Protein AF-A0A8R1ESC1-F1 (afdb_monomer_lite)

Organism: Caenorhabditis japonica (NCBI:txid281687)

pLDDT: mean 73.26, std 22.06, range [31.84, 96.31]

Structure (mmCIF, N/CA/C/O backbone):
data_AF-A0A8R1ESC1-F1
#
_entry.id   AF-A0A8R1ESC1-F1
#
loop_
_atom_site.group_PDB
_atom_site.id
_atom_site.type_symbol
_atom_site.label_atom_id
_atom_site.label_alt_id
_atom_site.label_comp_id
_atom_site.label_asym_id
_atom_site.label_entity_id
_atom_site.label_seq_id
_atom_site.pdbx_PDB_ins_code
_atom_site.Cartn_x
_atom_site.Cartn_y
_atom_site.Cartn_z
_atom_site.occupancy
_atom_site.B_iso_or_equiv
_atom_site.auth_seq_id
_atom_site.auth_comp_id
_atom_site.auth_asym_id
_atom_site.auth_atom_id
_atom_site.pdbx_PDB_model_num
ATOM 1 N N . MET A 1 1 ? -21.209 4.648 9.943 1.00 60.88 1 MET A N 1
ATOM 2 C CA . MET A 1 1 ? -20.744 3.671 10.946 1.00 60.88 1 MET A CA 1
ATOM 3 C C . MET A 1 1 ? -20.326 2.389 10.246 1.00 60.88 1 MET A C 1
ATOM 5 O O . MET A 1 1 ? -21.166 1.719 9.655 1.00 60.88 1 MET A O 1
ATOM 9 N N . ILE A 1 2 ? -19.030 2.082 10.259 1.00 78.00 2 ILE A N 1
ATOM 10 C CA . ILE A 1 2 ? -18.484 0.838 9.703 1.00 78.00 2 ILE A CA 1
ATOM 11 C C . ILE A 1 2 ? -18.695 -0.273 10.736 1.00 78.00 2 ILE A C 1
ATOM 13 O O . ILE A 1 2 ? -18.296 -0.127 11.887 1.00 78.00 2 ILE A O 1
ATOM 17 N N . VAL A 1 3 ? -19.335 -1.370 10.330 1.00 85.81 3 VAL A N 1
ATOM 18 C CA . VAL A 1 3 ? -19.572 -2.535 11.196 1.00 85.81 3 VAL A CA 1
ATOM 19 C C . VAL A 1 3 ? -18.328 -3.425 11.212 1.00 85.81 3 VAL A C 1
ATOM 21 O O . VAL A 1 3 ? -17.682 -3.608 10.181 1.00 85.81 3 VAL A O 1
ATOM 24 N N . GLU A 1 4 ? -18.002 -4.015 12.362 1.00 81.75 4 GLU A N 1
ATOM 25 C CA . GLU A 1 4 ? -16.796 -4.839 12.562 1.00 81.75 4 GLU A CA 1
ATOM 26 C C . GLU A 1 4 ? -16.685 -6.004 11.561 1.00 81.75 4 GLU A C 1
ATOM 28 O O . GLU A 1 4 ? -15.599 -6.334 11.090 1.00 81.75 4 GLU A O 1
ATOM 33 N N . THR A 1 5 ? -17.820 -6.572 11.147 1.00 89.12 5 THR A N 1
ATOM 34 C CA . THR A 1 5 ? -17.901 -7.675 10.175 1.00 89.12 5 THR A CA 1
ATOM 35 C C . THR A 1 5 ? -17.467 -7.287 8.759 1.00 89.12 5 THR A C 1
ATOM 37 O O . THR A 1 5 ? -17.139 -8.160 7.954 1.00 89.12 5 THR A O 1
ATOM 40 N N . ILE A 1 6 ? -17.431 -5.989 8.441 1.00 91.56 6 ILE A N 1
ATOM 41 C CA . ILE A 1 6 ? -17.065 -5.475 7.114 1.00 91.56 6 ILE A CA 1
ATOM 42 C C . ILE A 1 6 ? -15.544 -5.498 6.916 1.00 91.56 6 ILE A C 1
ATOM 44 O O . ILE A 1 6 ? -15.077 -5.729 5.801 1.00 91.56 6 ILE A O 1
ATOM 48 N N . TYR A 1 7 ? -14.763 -5.326 7.987 1.00 91.44 7 TYR A N 1
ATOM 49 C CA . TYR A 1 7 ? -13.296 -5.297 7.948 1.00 91.44 7 TYR A CA 1
ATOM 50 C C . TYR A 1 7 ? -12.677 -6.519 7.249 1.00 91.44 7 TYR A C 1
ATOM 52 O O . TYR A 1 7 ? -11.970 -6.327 6.254 1.00 91.44 7 TYR A O 1
ATOM 60 N N . PRO A 1 8 ? -12.953 -7.769 7.682 1.00 93.12 8 PRO A N 1
ATOM 61 C CA . PRO A 1 8 ? -12.397 -8.946 7.021 1.00 93.12 8 PRO A CA 1
ATOM 62 C C . PRO A 1 8 ? -12.856 -9.073 5.569 1.00 93.12 8 PRO A C 1
ATOM 64 O O . PRO A 1 8 ? -12.074 -9.494 4.718 1.00 93.12 8 PRO A O 1
ATOM 67 N N . ALA A 1 9 ? -14.108 -8.713 5.265 1.00 93.19 9 ALA A N 1
ATOM 68 C CA . ALA A 1 9 ? -14.658 -8.819 3.918 1.00 93.19 9 ALA A CA 1
ATOM 69 C C . ALA A 1 9 ? -13.955 -7.863 2.944 1.00 93.19 9 ALA A C 1
ATOM 71 O O . ALA A 1 9 ? -13.521 -8.291 1.873 1.00 93.19 9 ALA A O 1
ATOM 72 N N . VAL A 1 10 ? -13.780 -6.597 3.338 1.00 93.62 10 VAL A N 1
ATOM 73 C CA . VAL A 1 10 ? -13.099 -5.579 2.526 1.00 93.62 10 VAL A CA 1
ATOM 74 C C . VAL A 1 10 ? -11.629 -5.930 2.345 1.00 93.62 10 VAL A C 1
ATOM 76 O O . VAL A 1 10 ? -11.158 -5.971 1.214 1.00 93.62 10 VAL A O 1
ATOM 79 N N . ILE A 1 11 ? -10.908 -6.252 3.421 1.00 93.38 11 ILE A N 1
ATOM 80 C CA . ILE A 1 11 ? -9.466 -6.542 3.349 1.00 93.38 11 ILE A CA 1
ATOM 81 C C . ILE A 1 11 ? -9.202 -7.795 2.508 1.00 93.38 11 ILE A C 1
ATOM 83 O O . ILE A 1 11 ? -8.278 -7.815 1.694 1.00 93.38 11 ILE A O 1
ATOM 87 N N . LYS A 1 12 ? -10.051 -8.823 2.630 1.00 93.88 12 LYS A N 1
ATOM 88 C CA . LYS A 1 12 ? -9.977 -10.025 1.791 1.00 93.88 12 LYS A CA 1
ATOM 89 C C . LYS A 1 12 ? -10.292 -9.729 0.327 1.00 93.88 12 LYS A C 1
ATOM 91 O O . LYS A 1 12 ? -9.636 -10.292 -0.546 1.00 93.88 12 LYS A O 1
ATOM 96 N N . MET A 1 13 ? -11.289 -8.887 0.051 1.00 95.19 13 MET A N 1
ATOM 97 C CA . MET A 1 13 ? -11.633 -8.476 -1.311 1.00 95.19 13 MET A CA 1
ATOM 98 C C . MET A 1 13 ? -10.472 -7.703 -1.939 1.00 95.19 13 MET A C 1
ATOM 100 O O . MET A 1 13 ? -9.996 -8.097 -3.000 1.00 95.19 13 MET A O 1
ATOM 104 N N . VAL A 1 14 ? -9.951 -6.686 -1.249 1.00 94.75 14 VAL A N 1
ATOM 105 C CA . VAL A 1 14 ? -8.794 -5.897 -1.696 1.00 94.75 14 VAL A CA 1
ATOM 106 C C . VAL A 1 14 ? -7.609 -6.818 -1.960 1.00 94.75 14 VAL A C 1
ATOM 108 O O . VAL A 1 14 ? -7.095 -6.844 -3.073 1.00 94.75 14 VAL A O 1
ATOM 111 N N . GLY A 1 15 ? -7.248 -7.664 -0.992 1.00 93.12 15 GLY A N 1
ATOM 112 C CA . GLY A 1 15 ? -6.101 -8.556 -1.122 1.00 93.12 15 GLY A CA 1
ATOM 113 C C . GLY A 1 15 ? -6.213 -9.580 -2.256 1.00 93.12 15 GLY A C 1
ATOM 114 O O . GLY A 1 15 ? -5.192 -9.997 -2.786 1.00 93.12 15 GLY A O 1
ATOM 115 N N . LYS A 1 16 ? -7.423 -9.983 -2.663 1.00 93.31 16 LYS A N 1
ATOM 116 C CA . LYS A 1 16 ? -7.613 -10.859 -3.831 1.00 93.31 16 LYS A CA 1
ATOM 117 C C . LYS A 1 16 ? -7.484 -10.137 -5.171 1.00 93.31 16 LYS A C 1
ATOM 119 O O . LYS A 1 16 ? -7.215 -10.800 -6.163 1.00 93.31 16 LYS A O 1
ATOM 124 N N . ASN A 1 17 ? -7.735 -8.832 -5.199 1.00 93.56 17 ASN A N 1
ATOM 125 C CA . ASN A 1 17 ? -7.729 -8.048 -6.430 1.00 93.56 17 ASN A CA 1
ATOM 126 C C . ASN A 1 17 ? -6.372 -7.386 -6.686 1.00 93.56 17 ASN A C 1
ATOM 128 O O . ASN A 1 17 ? -5.934 -7.362 -7.828 1.00 93.56 17 ASN A O 1
ATOM 132 N N . ILE A 1 18 ? -5.706 -6.868 -5.645 1.00 93.19 18 ILE A N 1
ATOM 133 C CA . ILE A 1 18 ? -4.455 -6.112 -5.818 1.00 93.19 18 ILE A CA 1
ATOM 134 C C . ILE A 1 18 ? -3.207 -6.999 -5.760 1.00 93.19 18 ILE A C 1
ATOM 136 O O . ILE A 1 18 ? -2.257 -6.761 -6.500 1.00 93.19 18 ILE A O 1
ATOM 140 N N . PHE A 1 19 ? -3.186 -8.026 -4.896 1.00 93.44 19 PHE A N 1
ATOM 141 C CA . PHE A 1 19 ? -1.979 -8.827 -4.689 1.00 93.44 19 PHE A CA 1
ATOM 142 C C . PHE A 1 19 ? -1.812 -9.843 -5.814 1.00 93.44 19 PHE A C 1
ATOM 144 O O . PHE A 1 19 ? -2.425 -10.914 -5.804 1.00 93.44 19 PHE A O 1
ATOM 151 N N . ARG A 1 20 ? -0.927 -9.504 -6.745 1.00 89.69 20 ARG A N 1
ATOM 152 C CA . ARG A 1 20 ? -0.493 -10.333 -7.865 1.00 89.69 20 ARG A CA 1
ATOM 153 C C . ARG A 1 20 ? 1.029 -10.380 -7.909 1.00 89.69 20 ARG A C 1
ATOM 155 O O . ARG A 1 20 ? 1.692 -9.519 -7.339 1.00 89.69 20 ARG A O 1
ATOM 162 N N . VAL A 1 21 ? 1.566 -11.409 -8.551 1.00 84.62 21 VAL A N 1
ATOM 163 C CA . VAL A 1 21 ? 2.986 -11.426 -8.910 1.00 84.62 21 VAL A CA 1
ATOM 164 C C . VAL A 1 21 ? 3.127 -10.506 -10.114 1.00 84.62 21 VAL A C 1
ATOM 166 O O . VAL A 1 21 ? 2.378 -10.669 -11.079 1.00 84.62 21 VAL A O 1
ATOM 169 N N . LEU A 1 22 ? 4.012 -9.517 -10.023 1.00 81.25 22 LEU A N 1
ATOM 170 C CA . LEU A 1 22 ? 4.309 -8.641 -11.151 1.00 81.25 22 LEU A CA 1
ATOM 171 C C . LEU A 1 22 ? 5.003 -9.464 -12.250 1.00 81.25 22 LEU A C 1
ATOM 173 O O . LEU A 1 22 ? 5.770 -10.377 -11.920 1.00 81.25 22 LEU A O 1
ATOM 177 N N . PRO A 1 23 ? 4.701 -9.213 -13.536 1.00 77.31 23 PRO A N 1
ATOM 178 C CA . PRO A 1 23 ? 5.427 -9.859 -14.621 1.00 77.31 23 PRO A CA 1
ATOM 179 C C . PRO A 1 23 ? 6.930 -9.555 -14.483 1.00 77.31 23 PRO A C 1
ATOM 181 O O . PRO A 1 23 ? 7.284 -8.483 -13.990 1.00 77.31 23 PRO A O 1
ATOM 184 N N . PRO A 1 24 ? 7.822 -10.495 -14.845 1.00 71.75 24 PRO A N 1
ATOM 185 C CA . PRO A 1 24 ? 9.254 -10.224 -14.825 1.00 71.75 24 PRO A CA 1
ATOM 186 C C . PRO A 1 24 ? 9.562 -9.033 -15.739 1.00 71.75 24 PRO A C 1
ATOM 188 O O . PRO A 1 24 ? 9.040 -8.977 -16.849 1.00 71.75 24 PRO A O 1
ATOM 191 N N . SER A 1 25 ? 10.410 -8.110 -15.282 1.00 64.25 25 SER A N 1
ATOM 192 C CA . SER A 1 25 ? 10.883 -6.991 -16.100 1.00 64.25 25 SER A CA 1
ATOM 193 C C . SER A 1 25 ? 11.602 -7.537 -17.337 1.00 64.25 25 SER A C 1
ATOM 195 O O . SER A 1 25 ? 12.631 -8.206 -17.207 1.00 64.25 25 SER A O 1
ATOM 197 N N . GLU A 1 26 ? 11.066 -7.286 -18.530 1.00 55.00 26 GLU A N 1
ATOM 198 C CA . GLU A 1 26 ? 11.631 -7.810 -19.782 1.00 55.00 26 GLU A CA 1
ATOM 199 C C . GLU A 1 26 ? 12.889 -7.031 -20.229 1.00 55.00 26 GLU A C 1
ATOM 201 O O . GLU A 1 26 ? 13.674 -7.529 -21.039 1.00 55.00 26 GLU A O 1
ATOM 206 N N . ASN A 1 27 ? 13.148 -5.855 -19.645 1.00 53.59 27 ASN A N 1
ATOM 207 C CA . ASN A 1 27 ? 14.171 -4.925 -20.124 1.00 53.59 27 ASN A CA 1
ATOM 208 C C . ASN A 1 27 ? 15.505 -5.095 -19.379 1.00 53.59 27 ASN A C 1
ATOM 210 O O . ASN A 1 27 ? 15.728 -4.532 -18.309 1.00 53.59 27 ASN A O 1
ATOM 214 N N . CYS A 1 28 ? 16.435 -5.847 -19.977 1.00 50.69 28 CYS A N 1
ATOM 215 C CA . CYS A 1 28 ? 17.839 -5.902 -19.536 1.00 50.69 28 CYS A CA 1
ATOM 216 C C . CYS A 1 28 ? 18.607 -4.588 -19.805 1.00 50.69 28 CYS A C 1
ATOM 218 O O . CYS A 1 28 ? 19.68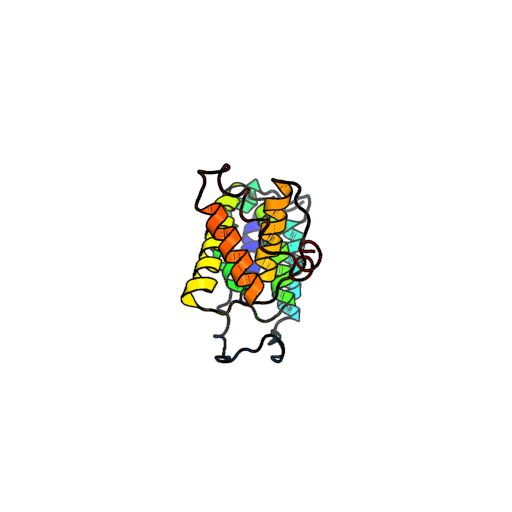1 -4.384 -19.244 1.00 50.69 28 CYS A O 1
ATOM 220 N N . GLU A 1 29 ? 18.053 -3.711 -20.647 1.00 53.97 29 GLU A N 1
ATOM 221 C CA . GLU A 1 29 ? 18.583 -2.395 -21.030 1.00 53.97 29 GLU A CA 1
ATOM 222 C C . GLU A 1 29 ? 17.514 -1.311 -20.805 1.00 53.97 29 GLU A C 1
ATOM 224 O O . GLU A 1 29 ? 17.249 -0.506 -21.685 1.00 53.97 29 GLU A O 1
ATOM 229 N N . PHE A 1 30 ? 16.842 -1.337 -19.649 1.00 53.38 30 PHE A N 1
ATOM 230 C CA . PHE A 1 30 ? 15.829 -0.335 -19.306 1.00 53.38 30 PHE A CA 1
ATOM 231 C C . PHE A 1 30 ? 16.431 1.078 -19.335 1.00 53.38 30 PHE A C 1
ATOM 233 O O . PHE A 1 30 ? 17.289 1.399 -18.500 1.00 53.38 30 PHE A O 1
ATOM 240 N N . ASP A 1 31 ? 15.972 1.911 -20.271 1.00 59.38 31 ASP A N 1
ATOM 241 C CA . ASP A 1 31 ? 16.276 3.340 -20.296 1.00 59.38 31 ASP A CA 1
ATOM 242 C C . ASP A 1 31 ? 15.094 4.112 -19.684 1.00 59.38 31 ASP A C 1
ATOM 244 O O . ASP A 1 31 ? 14.044 4.244 -20.319 1.00 59.38 31 ASP A O 1
ATOM 248 N N . PRO A 1 32 ? 15.235 4.649 -18.456 1.00 59.00 32 PRO A N 1
ATOM 249 C CA . PRO A 1 32 ? 14.165 5.373 -17.775 1.00 59.00 32 PRO A CA 1
ATOM 250 C C . PRO A 1 32 ? 13.721 6.662 -18.490 1.00 59.00 32 PRO A C 1
ATOM 252 O O . PRO A 1 32 ? 12.717 7.243 -18.073 1.00 59.00 32 PRO A O 1
ATOM 255 N N . GLU A 1 33 ? 14.459 7.142 -19.499 1.00 57.88 33 GLU A N 1
ATOM 256 C CA . GLU A 1 33 ? 14.085 8.312 -20.304 1.00 57.88 33 GLU A CA 1
ATOM 257 C C . GLU A 1 33 ? 13.405 7.953 -21.642 1.00 57.88 33 GLU A C 1
ATOM 259 O O . GLU A 1 33 ? 12.641 8.779 -22.149 1.00 57.88 33 GLU A O 1
ATOM 264 N N . GLU A 1 34 ? 13.625 6.750 -22.191 1.00 55.47 34 GLU A N 1
ATOM 265 C CA . GLU A 1 34 ? 13.101 6.334 -23.509 1.00 55.47 34 GLU A CA 1
ATOM 266 C C . GLU A 1 34 ? 11.967 5.292 -23.440 1.00 55.47 34 GLU A C 1
ATOM 268 O O . GLU A 1 34 ? 11.111 5.275 -24.330 1.00 55.47 34 GLU A O 1
ATOM 273 N N . ASP A 1 35 ? 11.900 4.464 -22.391 1.00 62.31 35 ASP A N 1
ATOM 274 C CA . ASP A 1 35 ? 10.908 3.387 -22.297 1.00 62.31 35 ASP A CA 1
ATOM 275 C C . ASP A 1 35 ? 9.521 3.902 -21.861 1.00 62.31 35 ASP A C 1
ATOM 277 O O . ASP A 1 35 ? 9.331 4.450 -20.768 1.00 62.31 35 ASP A O 1
ATOM 281 N N . GLU A 1 36 ? 8.504 3.689 -22.707 1.00 63.28 36 GLU A N 1
ATOM 282 C CA . GLU A 1 36 ? 7.108 3.954 -22.342 1.00 63.28 36 GLU A CA 1
ATOM 283 C C . GLU A 1 36 ? 6.657 2.990 -21.227 1.00 63.28 36 GLU A C 1
ATOM 285 O O . GLU A 1 36 ? 6.815 1.775 -21.363 1.00 63.28 36 GLU A O 1
ATOM 290 N N . PRO A 1 37 ? 6.051 3.485 -20.131 1.00 68.44 37 PRO A N 1
ATOM 291 C CA . PRO A 1 37 ? 5.652 2.630 -19.020 1.00 68.44 37 PRO A CA 1
ATOM 292 C C . PRO A 1 37 ? 4.559 1.652 -19.454 1.00 68.44 37 PRO A C 1
ATOM 294 O O . PRO A 1 37 ? 3.527 2.066 -19.997 1.00 68.44 37 PRO A O 1
ATOM 297 N N . THR A 1 38 ? 4.726 0.364 -19.140 1.00 74.31 38 THR A N 1
ATOM 298 C CA . THR A 1 38 ? 3.674 -0.622 -19.398 1.00 74.31 38 THR A CA 1
ATOM 299 C C . THR A 1 38 ? 2.456 -0.306 -18.538 1.00 74.31 38 THR A C 1
ATOM 301 O O . THR A 1 38 ? 2.484 -0.359 -17.307 1.00 74.31 38 THR A O 1
ATOM 304 N N . LEU A 1 39 ? 1.350 0.037 -19.199 1.00 80.44 39 LEU A N 1
ATOM 305 C CA . LEU A 1 39 ? 0.090 0.333 -18.530 1.00 80.44 39 LEU A CA 1
ATOM 306 C C . LEU A 1 39 ? -0.671 -0.956 -18.221 1.00 80.44 39 LEU A C 1
ATOM 308 O O . LEU A 1 39 ? -0.863 -1.815 -19.081 1.00 80.44 39 LEU A O 1
ATOM 312 N N . GLU A 1 40 ? -1.194 -1.054 -17.002 1.00 80.56 40 GLU A N 1
ATOM 313 C CA . GLU A 1 40 ? -1.974 -2.215 -16.582 1.00 80.56 40 GLU A CA 1
ATOM 314 C C . GLU A 1 40 ? -3.334 -2.253 -17.307 1.00 80.56 40 GLU A C 1
ATOM 316 O O . GLU A 1 40 ? -4.165 -1.349 -17.175 1.00 80.56 40 GLU A O 1
ATOM 321 N N . ALA A 1 41 ? -3.602 -3.324 -18.060 1.00 82.44 41 ALA A N 1
ATOM 322 C CA . ALA A 1 41 ? -4.820 -3.452 -18.869 1.00 82.44 41 ALA A CA 1
ATOM 323 C C . ALA A 1 41 ? -6.101 -3.485 -18.013 1.00 82.44 41 ALA A C 1
ATOM 325 O O . ALA A 1 41 ? -7.163 -3.026 -18.439 1.00 82.44 41 ALA A O 1
ATOM 326 N N . SER A 1 42 ? -5.999 -3.987 -16.777 1.00 89.19 42 SER A N 1
ATOM 327 C CA . SER A 1 42 ? -7.115 -4.055 -15.822 1.00 89.19 42 SER A CA 1
ATOM 328 C C . SER A 1 42 ? -7.270 -2.787 -14.969 1.00 89.19 42 SER A C 1
ATOM 330 O O . SER A 1 42 ? -8.001 -2.798 -13.973 1.00 89.19 42 SER A O 1
ATOM 332 N N . TRP A 1 43 ? -6.609 -1.683 -15.344 1.00 91.19 43 TRP A N 1
ATOM 333 C CA . TRP A 1 43 ? -6.593 -0.443 -14.566 1.00 91.19 43 TRP A CA 1
ATOM 334 C C . TRP A 1 43 ? -7.978 0.088 -14.157 1.00 91.19 43 TRP A C 1
ATOM 336 O O . TRP A 1 43 ? -8.136 0.413 -12.981 1.00 91.19 43 TRP A O 1
ATOM 346 N N . PRO A 1 44 ? -9.017 0.122 -15.022 1.00 91.69 44 PRO A N 1
ATOM 347 C CA . PRO A 1 44 ? -10.336 0.623 -14.620 1.00 91.69 44 PRO A CA 1
ATOM 348 C C . PRO A 1 44 ? -10.945 -0.132 -13.429 1.00 91.69 44 PRO A C 1
ATOM 350 O O . PRO A 1 44 ? -11.663 0.455 -12.623 1.00 91.69 44 PRO A O 1
ATOM 353 N N . HIS A 1 45 ? -10.643 -1.427 -13.292 1.00 93.31 45 HIS A N 1
ATOM 354 C CA . HIS A 1 45 ? -11.068 -2.235 -12.148 1.00 93.31 45 HIS A CA 1
ATOM 355 C C . HIS A 1 45 ? -10.182 -1.985 -10.925 1.00 93.31 45 HIS A C 1
ATOM 357 O O . HIS A 1 45 ? -10.689 -1.732 -9.831 1.00 93.31 45 HIS A O 1
ATOM 363 N N . LEU A 1 46 ? -8.858 -2.006 -11.103 1.00 93.44 46 LEU A N 1
ATOM 364 C CA . LEU A 1 46 ? -7.907 -1.799 -10.006 1.00 93.44 46 LEU A CA 1
ATOM 365 C C . LEU A 1 46 ? -8.036 -0.413 -9.375 1.00 93.44 46 LEU A C 1
ATOM 367 O O . LEU A 1 46 ? -8.000 -0.298 -8.151 1.00 93.44 46 LEU A O 1
ATOM 371 N N . GLN A 1 47 ? -8.266 0.620 -10.184 1.00 93.69 47 GLN A N 1
ATOM 372 C CA . GLN A 1 47 ? -8.506 1.981 -9.720 1.00 93.69 47 GLN A CA 1
ATOM 373 C C . GLN A 1 47 ? -9.661 2.029 -8.711 1.00 93.69 47 GLN A C 1
ATOM 375 O O . GLN A 1 47 ? -9.514 2.620 -7.642 1.00 93.69 47 GLN A O 1
ATOM 380 N N . LEU A 1 48 ? -10.781 1.358 -9.001 1.00 94.56 48 LEU A N 1
ATOM 381 C CA . LEU A 1 48 ? -11.933 1.301 -8.095 1.00 94.56 48 LEU A CA 1
ATOM 382 C C . LEU A 1 48 ? -11.601 0.567 -6.792 1.00 94.56 48 LEU A C 1
ATOM 384 O O . LEU A 1 48 ? -12.041 0.978 -5.719 1.00 94.56 48 LEU A O 1
ATOM 388 N N . VAL A 1 49 ? -10.811 -0.507 -6.868 1.00 96.31 49 VAL A N 1
ATOM 389 C CA . VAL A 1 49 ? -10.381 -1.263 -5.683 1.00 96.31 49 VAL A CA 1
ATOM 390 C C . VAL A 1 49 ? -9.471 -0.412 -4.792 1.00 96.31 49 VAL A C 1
ATOM 392 O O . VAL A 1 49 ? -9.684 -0.366 -3.577 1.00 96.31 49 VAL A O 1
ATOM 395 N N . TYR A 1 50 ? -8.495 0.293 -5.373 1.00 95.88 50 TYR A N 1
ATOM 396 C CA . TYR A 1 50 ? -7.612 1.199 -4.637 1.00 95.88 50 TYR A CA 1
ATOM 397 C C . TYR A 1 50 ? -8.372 2.384 -4.043 1.00 95.88 50 TYR A C 1
ATOM 399 O O . TYR A 1 50 ? -8.166 2.717 -2.875 1.00 95.88 50 TYR A O 1
ATOM 407 N N . GLU A 1 51 ? -9.285 2.990 -4.801 1.00 95.31 51 GLU A N 1
ATOM 408 C CA . GLU A 1 51 ? -10.101 4.099 -4.318 1.00 95.31 51 GLU A CA 1
ATOM 409 C C . GLU A 1 51 ? -11.002 3.669 -3.158 1.00 95.31 51 GLU A C 1
ATOM 411 O O . GLU A 1 51 ? -11.027 4.335 -2.119 1.00 95.31 51 GLU A O 1
ATOM 416 N N . LEU A 1 52 ? -11.683 2.526 -3.284 1.00 94.62 52 LEU A N 1
ATOM 417 C CA . LEU A 1 52 ? -12.496 1.969 -2.207 1.00 94.62 52 LEU A CA 1
ATOM 418 C C . LEU A 1 52 ? -11.654 1.735 -0.949 1.00 94.62 52 LEU A C 1
ATOM 420 O O . LEU A 1 52 ? -12.070 2.104 0.151 1.00 94.62 52 LEU A O 1
ATOM 424 N N . PHE A 1 53 ? -10.468 1.140 -1.099 1.00 95.50 53 PHE A N 1
ATOM 425 C CA . PHE A 1 53 ? -9.593 0.866 0.036 1.00 95.50 53 PHE A CA 1
ATOM 426 C C . PHE A 1 53 ? -9.083 2.151 0.692 1.00 95.50 53 PHE A C 1
ATOM 428 O O . PHE A 1 53 ? -9.084 2.264 1.920 1.00 95.50 53 PHE A O 1
ATOM 435 N N . LEU A 1 54 ? -8.711 3.153 -0.105 1.00 95.19 54 LEU A N 1
ATOM 436 C CA . LEU A 1 54 ? -8.267 4.442 0.404 1.00 95.19 54 LEU A CA 1
ATOM 437 C C . LEU A 1 54 ? -9.392 5.164 1.154 1.00 95.19 54 LEU A C 1
ATOM 439 O O . LEU A 1 54 ? -9.180 5.601 2.284 1.00 95.19 54 LEU A O 1
ATOM 443 N N . ARG A 1 55 ? -10.604 5.225 0.587 1.00 94.31 55 ARG A N 1
ATOM 444 C CA . ARG A 1 55 ? -11.783 5.795 1.262 1.00 94.31 55 ARG A CA 1
ATOM 445 C C . ARG A 1 55 ? -12.109 5.056 2.560 1.00 94.31 55 ARG A C 1
ATOM 447 O O . ARG A 1 55 ? -12.430 5.694 3.561 1.00 94.31 55 ARG A O 1
ATOM 454 N N . PHE A 1 56 ? -11.981 3.729 2.569 1.00 93.88 56 PHE A N 1
ATOM 455 C CA . PHE A 1 56 ? -12.157 2.910 3.768 1.00 93.88 56 PHE A CA 1
ATOM 456 C C . PHE A 1 56 ? -11.141 3.267 4.864 1.00 93.88 56 PHE A C 1
ATOM 458 O O . PHE A 1 56 ? -11.527 3.441 6.019 1.00 93.88 56 PHE A O 1
ATOM 465 N N . LEU A 1 57 ? -9.864 3.448 4.511 1.00 93.50 57 LEU A N 1
ATOM 466 C CA . LEU A 1 57 ? -8.817 3.856 5.453 1.00 93.50 57 LEU A CA 1
ATOM 467 C C . LEU A 1 57 ? -8.963 5.310 5.920 1.00 93.50 57 LEU A C 1
ATOM 469 O O . LEU A 1 57 ? -8.637 5.609 7.069 1.00 93.50 57 LEU A O 1
ATOM 473 N N . GLU A 1 58 ? -9.413 6.223 5.060 1.00 93.00 58 GLU A N 1
ATOM 474 C CA . GLU A 1 58 ? -9.580 7.653 5.365 1.00 93.00 58 GLU A CA 1
ATOM 475 C C . GLU A 1 58 ? -10.854 7.964 6.153 1.00 93.00 58 GLU A C 1
ATOM 477 O O . GLU A 1 58 ? -10.932 9.019 6.782 1.00 93.00 58 GLU A O 1
ATOM 482 N N . SER A 1 59 ? -11.819 7.043 6.165 1.00 92.50 59 SER A N 1
ATOM 483 C CA . SER A 1 59 ? -13.084 7.227 6.868 1.00 92.50 59 SER A CA 1
ATOM 484 C C . SER A 1 59 ? -12.869 7.570 8.353 1.00 92.50 59 SER A C 1
ATOM 486 O O . SER A 1 59 ? -12.071 6.904 9.028 1.00 92.50 59 SER A O 1
ATOM 488 N N . PRO A 1 60 ? -13.581 8.579 8.896 1.00 89.81 60 PRO A N 1
ATOM 489 C CA . PRO A 1 60 ? -13.505 8.926 10.316 1.00 89.81 60 PRO A CA 1
ATOM 490 C C . PRO A 1 60 ? -14.032 7.802 11.217 1.00 89.81 60 PRO A C 1
ATOM 492 O O . PRO A 1 60 ? -13.595 7.674 12.357 1.00 89.81 60 PRO A O 1
ATOM 495 N N . ASP A 1 61 ? -14.905 6.944 10.684 1.00 90.69 61 ASP A N 1
ATOM 496 C CA . ASP A 1 61 ? -15.455 5.784 11.388 1.00 90.69 61 ASP A CA 1
ATOM 497 C C . ASP A 1 61 ? -14.463 4.608 11.466 1.00 90.69 61 ASP A C 1
ATOM 499 O O . ASP A 1 61 ? -14.745 3.600 12.116 1.00 90.69 61 ASP A O 1
ATOM 503 N N . PHE A 1 62 ? -13.313 4.690 10.786 1.00 91.69 62 PHE A N 1
ATOM 504 C CA . PHE A 1 62 ? -12.341 3.604 10.748 1.00 91.69 62 PHE A CA 1
ATOM 505 C C . PHE A 1 62 ? -11.587 3.471 12.076 1.00 91.69 62 PHE A C 1
ATOM 507 O O . PHE A 1 62 ? -10.711 4.273 12.413 1.00 91.69 62 PHE A O 1
ATOM 514 N N . GLN A 1 63 ? -11.858 2.382 12.789 1.00 90.69 63 GLN A N 1
ATOM 515 C CA . GLN A 1 63 ? -11.152 2.006 14.009 1.00 90.69 63 GLN A CA 1
ATOM 516 C C . GLN A 1 63 ? -9.905 1.153 13.718 1.00 90.69 63 GLN A C 1
ATOM 518 O O . GLN A 1 63 ? -9.994 0.015 13.252 1.00 90.69 63 GLN A O 1
ATOM 523 N N . ALA A 1 64 ? -8.722 1.683 14.044 1.00 90.25 64 ALA A N 1
ATOM 524 C CA . ALA A 1 64 ? -7.449 0.972 13.875 1.00 90.25 64 ALA A CA 1
ATOM 525 C C . ALA A 1 64 ? -7.279 -0.215 14.846 1.00 90.25 64 ALA A C 1
ATOM 527 O O . ALA A 1 64 ? -6.534 -1.148 14.553 1.00 90.25 64 ALA A O 1
ATOM 528 N N . SER A 1 65 ? -7.977 -0.199 15.986 1.00 90.31 65 SER A N 1
ATOM 529 C CA . SER A 1 65 ? -7.980 -1.283 16.978 1.00 90.31 65 SER A CA 1
ATOM 530 C C . SER A 1 65 ? -8.491 -2.604 16.408 1.00 90.31 65 SER A C 1
ATOM 532 O O . SER A 1 65 ? -7.902 -3.633 16.714 1.00 90.31 65 SER A O 1
ATOM 534 N N . ILE A 1 66 ? -9.528 -2.562 15.568 1.00 90.50 66 ILE A N 1
ATOM 535 C CA . ILE A 1 66 ? -10.096 -3.729 14.877 1.00 90.50 66 ILE A CA 1
ATOM 536 C C . ILE A 1 66 ? -9.291 -4.029 13.609 1.00 90.50 66 ILE A C 1
ATOM 538 O O . ILE A 1 66 ? -8.930 -5.169 13.336 1.00 90.50 66 ILE A O 1
ATOM 542 N N . GLY A 1 67 ? -8.934 -2.989 12.845 1.00 88.75 67 GLY A N 1
ATOM 543 C CA . GLY A 1 67 ? -8.202 -3.152 11.586 1.00 88.75 67 GLY A CA 1
ATOM 544 C C . GLY A 1 67 ? -6.845 -3.854 11.727 1.00 88.75 67 GLY A C 1
ATOM 545 O O . GLY A 1 67 ? -6.433 -4.554 10.805 1.00 88.75 67 GLY A O 1
ATOM 546 N N . LYS A 1 68 ? -6.166 -3.716 12.876 1.00 90.69 68 LYS A N 1
ATOM 547 C CA . LYS A 1 68 ? -4.838 -4.314 13.112 1.00 90.69 68 LYS A CA 1
ATOM 548 C C . LYS A 1 68 ? -4.852 -5.847 13.123 1.00 90.69 68 LYS A C 1
ATOM 550 O O . LYS A 1 68 ? -3.802 -6.449 12.949 1.00 90.69 68 LYS A O 1
ATOM 555 N N . GLU A 1 69 ? -6.008 -6.467 13.367 1.00 90.50 69 GLU A N 1
ATOM 556 C CA . GLU A 1 69 ? -6.150 -7.930 13.362 1.00 90.50 69 GLU A CA 1
ATOM 557 C C . GLU A 1 69 ? -6.125 -8.504 11.941 1.00 90.50 69 GLU A C 1
ATOM 559 O O . GLU A 1 69 ? -5.803 -9.671 11.743 1.00 90.50 69 GLU A O 1
ATOM 564 N N . TYR A 1 70 ? -6.432 -7.669 10.947 1.00 91.75 70 TYR A N 1
ATOM 565 C CA . TYR A 1 70 ? -6.549 -8.063 9.545 1.00 91.75 70 TYR A CA 1
ATOM 566 C C . TYR A 1 70 ? -5.439 -7.478 8.664 1.00 91.75 70 TYR A C 1
ATOM 568 O O . TYR A 1 70 ? -5.068 -8.086 7.663 1.00 91.75 70 TYR A O 1
ATOM 576 N N . ILE A 1 71 ? -4.913 -6.300 9.018 1.00 93.56 71 ILE A N 1
ATOM 577 C CA . ILE A 1 71 ? -3.752 -5.679 8.369 1.00 93.56 71 ILE A CA 1
ATOM 578 C C . ILE A 1 71 ? -2.506 -6.090 9.154 1.00 93.56 71 ILE A C 1
ATOM 580 O O . ILE A 1 71 ? -2.058 -5.390 10.063 1.00 93.56 71 ILE A O 1
ATOM 584 N N . ASP A 1 72 ? -1.974 -7.260 8.817 1.00 92.56 72 ASP A N 1
ATOM 585 C CA . ASP A 1 72 ? -0.790 -7.843 9.437 1.00 92.56 72 ASP A CA 1
ATOM 586 C C . ASP A 1 72 ? 0.502 -7.488 8.677 1.00 92.56 72 ASP A C 1
ATOM 588 O O . ASP A 1 72 ? 0.503 -6.832 7.631 1.00 92.56 72 ASP A O 1
ATOM 592 N N . GLN A 1 73 ? 1.642 -7.941 9.206 1.00 94.12 73 GLN A N 1
ATOM 593 C CA . GLN A 1 73 ? 2.935 -7.777 8.535 1.00 94.12 73 GLN A CA 1
ATOM 594 C C . GLN A 1 73 ? 2.926 -8.402 7.134 1.00 94.12 73 GLN A C 1
ATOM 596 O O . GLN A 1 73 ? 3.505 -7.837 6.212 1.00 94.12 73 GLN A O 1
ATOM 601 N N . ARG A 1 74 ? 2.235 -9.533 6.946 1.00 93.25 74 ARG A N 1
ATOM 602 C CA . ARG A 1 74 ? 2.153 -10.220 5.654 1.00 93.25 74 ARG A CA 1
ATOM 603 C C . ARG A 1 74 ? 1.387 -9.409 4.612 1.00 93.25 74 ARG A C 1
ATOM 605 O O . ARG A 1 74 ? 1.804 -9.379 3.458 1.00 93.25 74 ARG A O 1
ATOM 612 N N . PHE A 1 75 ? 0.293 -8.761 5.000 1.00 94.19 75 PHE A N 1
ATOM 613 C CA . PHE A 1 75 ? -0.448 -7.844 4.141 1.00 94.19 75 PHE A CA 1
ATOM 614 C C . PHE A 1 75 ? 0.445 -6.686 3.690 1.00 94.19 75 PHE A C 1
ATOM 616 O O . PHE A 1 75 ? 0.492 -6.369 2.506 1.00 94.19 75 PHE A O 1
ATOM 623 N N . VAL A 1 76 ? 1.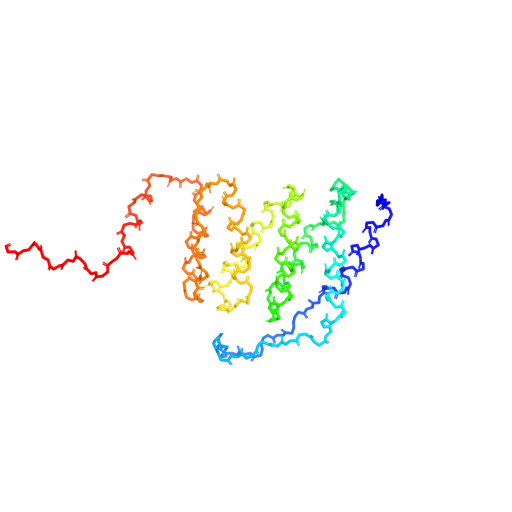195 -6.095 4.625 1.00 94.44 76 VAL A N 1
ATOM 624 C CA . VAL A 1 76 ? 2.123 -4.995 4.331 1.00 94.44 76 VAL A CA 1
ATOM 625 C C . VAL A 1 76 ? 3.259 -5.431 3.407 1.00 94.44 76 VAL A C 1
ATOM 627 O O . VAL A 1 76 ? 3.590 -4.679 2.500 1.00 94.44 76 VAL A O 1
ATOM 630 N N . LEU A 1 77 ? 3.827 -6.626 3.595 1.00 94.06 77 LEU A N 1
ATOM 631 C CA . LEU A 1 77 ? 4.853 -7.167 2.691 1.00 94.06 77 LEU A CA 1
ATOM 632 C C . LEU A 1 77 ? 4.342 -7.239 1.256 1.00 94.06 77 LEU A C 1
ATOM 634 O O . LEU A 1 77 ? 4.934 -6.645 0.367 1.00 94.06 77 LEU A O 1
ATOM 638 N N . LYS A 1 78 ? 3.184 -7.875 1.056 1.00 94.25 78 LYS A N 1
ATOM 639 C CA . LYS A 1 78 ? 2.584 -7.988 -0.276 1.00 94.25 78 LYS A CA 1
ATOM 640 C C . LYS A 1 78 ? 2.249 -6.634 -0.895 1.00 94.25 78 LYS A C 1
ATOM 642 O O . LYS A 1 78 ? 2.263 -6.507 -2.109 1.00 94.25 78 LYS A O 1
ATOM 647 N N . LEU A 1 79 ? 1.903 -5.642 -0.074 1.00 94.81 79 LEU A N 1
ATOM 648 C CA . LEU A 1 79 ? 1.660 -4.280 -0.542 1.00 94.81 79 LEU A CA 1
ATOM 649 C C . LEU A 1 79 ? 2.963 -3.588 -0.970 1.00 94.81 79 LEU A C 1
ATOM 651 O O . LEU A 1 79 ? 2.955 -2.847 -1.945 1.00 94.81 79 LEU A O 1
ATOM 655 N N . LEU A 1 80 ? 4.061 -3.822 -0.246 1.00 92.94 80 LEU A N 1
ATOM 656 C CA . LEU A 1 80 ? 5.383 -3.286 -0.572 1.00 92.94 80 LEU A CA 1
ATOM 657 C C . LEU A 1 80 ? 5.951 -3.900 -1.854 1.00 92.94 80 LEU A C 1
ATOM 659 O O . LEU A 1 80 ? 6.524 -3.168 -2.651 1.00 92.94 80 LEU A O 1
ATOM 663 N N . ASP A 1 81 ? 5.724 -5.192 -2.094 1.00 92.06 81 ASP A N 1
ATOM 664 C CA . ASP A 1 81 ? 6.160 -5.868 -3.324 1.00 92.06 81 ASP A CA 1
ATOM 665 C C . ASP A 1 81 ? 5.546 -5.235 -4.592 1.00 92.06 81 ASP A C 1
ATOM 667 O O . ASP A 1 81 ? 6.173 -5.222 -5.646 1.00 92.06 81 ASP A O 1
ATOM 671 N N . LEU A 1 82 ? 4.344 -4.651 -4.495 1.00 93.19 82 LEU A N 1
ATOM 672 C CA . LEU A 1 82 ? 3.677 -3.991 -5.625 1.00 93.19 82 LEU A CA 1
ATOM 673 C C . LEU A 1 82 ? 4.298 -2.636 -6.011 1.00 93.19 82 LEU A C 1
ATOM 675 O O . LEU A 1 82 ? 3.957 -2.105 -7.066 1.00 93.19 82 LEU A O 1
ATOM 679 N N . PHE A 1 83 ? 5.194 -2.060 -5.198 1.00 91.62 83 PHE A N 1
ATOM 680 C CA . PHE A 1 83 ? 5.861 -0.795 -5.547 1.00 91.62 83 PHE A CA 1
ATOM 681 C C . PHE A 1 83 ? 6.785 -0.916 -6.761 1.00 91.62 83 PHE A C 1
ATOM 683 O O . PHE A 1 83 ? 7.158 0.109 -7.324 1.00 91.62 83 PHE A O 1
ATOM 690 N N . ASP A 1 84 ? 7.122 -2.136 -7.179 1.00 89.19 84 ASP A N 1
ATOM 691 C CA . ASP A 1 84 ? 7.886 -2.375 -8.404 1.00 89.19 84 ASP A CA 1
ATOM 692 C C . ASP A 1 84 ? 7.028 -2.331 -9.683 1.00 89.19 84 ASP A C 1
ATOM 694 O O . ASP A 1 84 ? 7.533 -2.554 -10.778 1.00 89.19 84 ASP A O 1
ATOM 698 N N . SER A 1 85 ? 5.724 -2.040 -9.566 1.00 88.50 85 SER A N 1
ATOM 699 C CA . SER A 1 85 ? 4.827 -1.885 -10.718 1.00 88.50 85 SER A CA 1
ATOM 700 C C . SER A 1 85 ? 5.320 -0.781 -11.659 1.00 88.50 85 SER A C 1
ATOM 702 O O . SER A 1 85 ? 5.667 0.317 -11.215 1.00 88.50 85 SER A O 1
ATOM 704 N N . GLU A 1 86 ? 5.311 -1.055 -12.963 1.00 85.12 86 GLU A N 1
ATOM 705 C CA . GLU A 1 86 ? 5.697 -0.098 -14.008 1.00 85.12 86 GLU A CA 1
ATOM 706 C C . GLU A 1 86 ? 4.678 1.042 -14.157 1.00 85.12 86 GLU A C 1
ATOM 708 O O . GLU A 1 86 ? 5.056 2.165 -14.498 1.00 85.12 86 GLU A O 1
ATOM 713 N N . ASP A 1 87 ? 3.408 0.806 -13.803 1.00 87.31 87 ASP A N 1
ATOM 714 C CA . ASP A 1 87 ? 2.346 1.806 -13.916 1.00 87.31 87 ASP A CA 1
ATOM 715 C C . ASP A 1 87 ? 2.480 2.886 -12.817 1.00 87.31 87 ASP A C 1
ATOM 717 O O . ASP A 1 87 ? 2.226 2.612 -11.634 1.00 87.31 87 ASP A O 1
ATOM 721 N N . PRO A 1 88 ? 2.817 4.145 -13.169 1.00 88.56 88 PRO A N 1
ATOM 722 C CA . PRO A 1 88 ? 2.979 5.221 -12.188 1.00 88.56 88 PRO A CA 1
ATOM 723 C C . PRO A 1 88 ? 1.697 5.509 -11.402 1.00 88.56 88 PRO A C 1
ATOM 725 O O . PRO A 1 88 ? 1.751 5.914 -10.239 1.00 88.56 88 PRO A O 1
ATOM 728 N N . ARG A 1 89 ? 0.525 5.262 -11.997 1.00 90.75 89 ARG A N 1
ATOM 729 C CA . ARG A 1 89 ? -0.764 5.502 -11.339 1.00 90.75 89 ARG A CA 1
ATOM 730 C C . ARG A 1 89 ? -0.959 4.533 -10.181 1.00 90.75 89 ARG A C 1
ATOM 732 O O . ARG A 1 89 ? -1.453 4.931 -9.127 1.00 90.75 89 ARG A O 1
ATOM 739 N N . GLU A 1 90 ? -0.556 3.273 -10.355 1.00 92.31 90 GLU A N 1
ATOM 740 C CA . GLU A 1 90 ? -0.610 2.270 -9.290 1.00 92.31 90 GLU A CA 1
ATOM 741 C C . GLU A 1 90 ? 0.316 2.662 -8.135 1.00 92.31 90 GLU A C 1
ATOM 743 O O . GLU A 1 90 ? -0.113 2.665 -6.976 1.00 92.31 90 GLU A O 1
ATOM 748 N N . ARG A 1 91 ? 1.547 3.088 -8.448 1.00 92.56 91 ARG A N 1
ATOM 749 C CA . ARG A 1 91 ? 2.527 3.532 -7.445 1.00 92.56 91 ARG A CA 1
ATOM 750 C C . ARG A 1 91 ? 2.032 4.715 -6.616 1.00 92.56 91 ARG A C 1
ATOM 752 O O . ARG A 1 91 ? 2.206 4.716 -5.396 1.00 92.56 91 ARG A O 1
ATOM 759 N N . ASP A 1 92 ? 1.330 5.674 -7.215 1.00 92.19 92 ASP A N 1
ATOM 760 C CA . ASP A 1 92 ? 0.758 6.812 -6.484 1.00 92.19 92 ASP A CA 1
ATOM 761 C C . ASP A 1 92 ? -0.346 6.409 -5.488 1.00 92.19 92 ASP A C 1
ATOM 763 O O . ASP A 1 92 ? -0.414 6.933 -4.360 1.00 92.19 92 ASP A O 1
ATOM 767 N N . PHE A 1 93 ? -1.191 5.439 -5.851 1.00 95.00 93 PHE A N 1
ATOM 768 C CA . PHE A 1 93 ? -2.163 4.869 -4.916 1.00 95.00 93 PHE A CA 1
ATOM 769 C C . PHE A 1 93 ? -1.468 4.090 -3.799 1.00 95.00 93 PHE A C 1
ATOM 771 O O . PHE A 1 93 ? -1.776 4.314 -2.624 1.00 95.00 93 PHE A O 1
ATOM 778 N N . LEU A 1 94 ? -0.503 3.229 -4.137 1.00 95.44 94 LEU A N 1
ATOM 779 C CA . LEU A 1 94 ? 0.278 2.458 -3.166 1.00 95.44 94 LEU A CA 1
ATOM 780 C C . LEU A 1 94 ? 0.992 3.371 -2.167 1.00 95.44 94 LEU A C 1
ATOM 782 O O . LEU A 1 94 ? 0.902 3.148 -0.956 1.00 95.44 94 LEU A O 1
ATOM 786 N N . LYS A 1 95 ? 1.613 4.450 -2.652 1.00 93.38 95 LYS A N 1
ATOM 787 C CA . LYS A 1 95 ? 2.246 5.491 -1.839 1.00 93.38 95 LYS A CA 1
ATOM 788 C C . LYS A 1 95 ? 1.287 6.051 -0.800 1.00 93.38 95 LYS A C 1
ATOM 790 O O . LYS A 1 95 ? 1.585 6.083 0.398 1.00 93.38 95 LYS A O 1
ATOM 795 N N . THR A 1 96 ? 0.111 6.469 -1.256 1.00 94.62 96 THR A N 1
ATOM 796 C CA . THR A 1 96 ? -0.901 7.084 -0.396 1.00 94.62 96 THR A CA 1
ATOM 797 C C . THR A 1 96 ? -1.439 6.081 0.624 1.00 94.62 96 THR A C 1
ATOM 799 O O . THR A 1 96 ? -1.501 6.383 1.818 1.00 94.62 96 THR A O 1
ATOM 802 N N . VAL A 1 97 ? -1.776 4.866 0.186 1.00 95.25 97 VAL A N 1
ATOM 803 C CA . VAL A 1 97 ? -2.271 3.785 1.049 1.00 95.25 97 VAL A CA 1
ATOM 804 C C . VAL A 1 97 ? -1.242 3.430 2.122 1.00 95.25 97 VAL A C 1
ATOM 806 O O . VAL A 1 97 ? -1.578 3.406 3.309 1.00 95.25 97 VAL A O 1
ATOM 809 N N . LEU A 1 98 ? 0.019 3.220 1.740 1.00 94.75 98 LEU A N 1
ATOM 810 C CA . LEU A 1 98 ? 1.088 2.883 2.676 1.00 94.75 98 LEU A CA 1
ATOM 811 C C . LEU A 1 98 ? 1.323 4.017 3.683 1.00 94.75 98 LEU A C 1
ATOM 813 O O . LEU A 1 98 ? 1.455 3.753 4.880 1.00 94.75 98 LEU A O 1
ATOM 817 N N . HIS A 1 99 ? 1.283 5.279 3.242 1.00 92.69 99 HIS A N 1
ATOM 818 C CA . HIS A 1 99 ? 1.373 6.435 4.135 1.00 92.69 99 HIS A CA 1
ATOM 819 C C . HIS A 1 99 ? 0.225 6.465 5.164 1.00 92.69 99 HIS A C 1
ATOM 821 O O . HIS A 1 99 ? 0.455 6.713 6.354 1.00 92.69 99 HIS A O 1
ATOM 827 N N . ARG A 1 100 ? -1.016 6.157 4.753 1.00 93.31 100 ARG A N 1
ATOM 828 C CA . ARG A 1 100 ? -2.170 6.057 5.670 1.00 93.31 100 ARG A CA 1
ATOM 829 C C . ARG A 1 100 ? -2.010 4.908 6.668 1.00 93.31 100 ARG A C 1
ATOM 831 O O . ARG A 1 100 ? -2.243 5.119 7.861 1.00 93.31 100 ARG A O 1
ATOM 838 N N . ILE A 1 101 ? -1.571 3.730 6.215 1.00 93.50 101 ILE A N 1
ATOM 839 C CA . ILE A 1 101 ? -1.306 2.566 7.078 1.00 93.50 101 ILE A CA 1
ATOM 840 C C . ILE A 1 101 ? -0.214 2.906 8.100 1.00 93.50 101 ILE A C 1
ATOM 842 O O . ILE A 1 101 ? -0.419 2.732 9.301 1.00 93.50 101 ILE A O 1
ATOM 846 N N . TYR A 1 102 ? 0.906 3.483 7.663 1.00 91.38 102 TYR A N 1
ATOM 847 C CA . TYR A 1 102 ? 1.993 3.908 8.549 1.00 91.38 102 TYR A CA 1
ATOM 848 C C . TYR A 1 102 ? 1.532 4.934 9.602 1.00 91.38 102 TYR A C 1
ATOM 850 O O . TYR A 1 102 ? 1.943 4.901 10.771 1.00 91.38 102 TYR A O 1
ATOM 858 N N . GLY A 1 103 ? 0.655 5.859 9.199 1.00 90.31 103 GLY A N 1
ATOM 859 C CA . GLY A 1 103 ? 0.060 6.856 10.082 1.00 90.31 103 GLY A CA 1
ATOM 860 C C . GLY A 1 103 ? -0.805 6.238 11.181 1.00 90.31 103 GLY A C 1
ATOM 861 O O . GLY A 1 103 ? -0.633 6.600 12.347 1.00 90.31 103 GLY A O 1
ATOM 862 N N . LYS A 1 104 ? -1.689 5.298 10.818 1.00 90.75 104 LYS A N 1
ATOM 863 C CA . LYS A 1 104 ? -2.692 4.697 11.716 1.00 90.75 104 LYS A CA 1
ATOM 864 C C . LYS A 1 104 ? -2.157 3.549 12.577 1.00 90.75 104 LYS A C 1
ATOM 866 O O . LYS A 1 104 ? -2.573 3.415 13.726 1.00 90.75 104 LYS A O 1
ATOM 871 N N . PHE A 1 105 ? -1.231 2.739 12.064 1.00 92.38 105 PHE A N 1
ATOM 872 C CA . PHE A 1 105 ? -0.751 1.528 12.735 1.00 92.38 105 PHE A CA 1
ATOM 873 C C . PHE A 1 105 ? 0.655 1.707 13.309 1.00 92.38 105 PHE A C 1
ATOM 875 O O . PHE A 1 105 ? 1.659 1.381 12.677 1.00 92.38 105 PHE A O 1
ATOM 882 N N . LEU A 1 106 ? 0.733 2.174 14.558 1.00 88.94 106 LEU A N 1
ATOM 883 C CA . LEU A 1 106 ? 2.009 2.407 15.249 1.00 88.94 106 LEU A CA 1
ATOM 884 C C . LEU A 1 106 ? 2.888 1.145 15.341 1.00 88.94 106 LEU A C 1
ATOM 886 O O . LEU A 1 106 ? 4.099 1.233 15.156 1.00 88.94 106 LEU A O 1
ATOM 890 N N . GLY A 1 107 ? 2.283 -0.028 15.569 1.00 89.44 107 GLY A N 1
ATOM 891 C CA . GLY A 1 107 ? 3.001 -1.304 15.702 1.00 89.44 107 GLY A CA 1
ATOM 892 C C . GLY A 1 107 ? 3.663 -1.808 14.414 1.00 89.44 107 GLY A C 1
ATOM 893 O O . GLY A 1 107 ? 4.59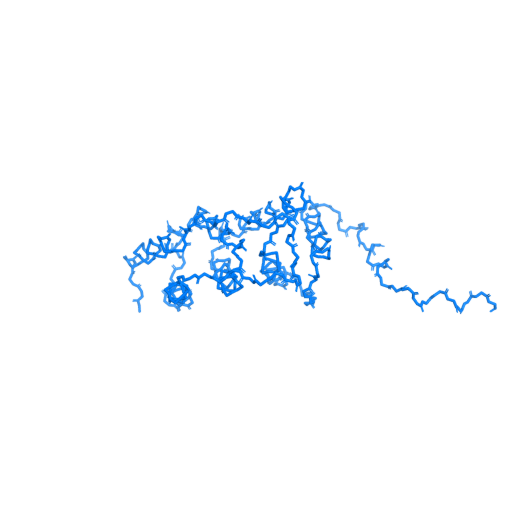3 -2.605 14.482 1.00 89.44 107 GLY A O 1
ATOM 894 N N . LEU A 1 108 ? 3.234 -1.321 13.244 1.00 90.44 108 LEU A N 1
ATOM 895 C CA . LEU A 1 108 ? 3.799 -1.715 11.948 1.00 90.44 108 LEU A CA 1
ATOM 896 C C . LEU A 1 108 ? 4.936 -0.792 11.490 1.00 90.44 108 LEU A C 1
ATOM 898 O O . LEU A 1 108 ? 5.638 -1.120 10.539 1.00 90.44 108 LEU A O 1
ATOM 902 N N . ARG A 1 109 ? 5.171 0.343 12.163 1.00 88.94 109 ARG A N 1
ATOM 903 C CA . ARG A 1 109 ? 6.141 1.358 11.714 1.00 88.94 109 ARG A CA 1
ATOM 904 C C . ARG A 1 109 ? 7.571 0.839 11.630 1.00 88.94 109 ARG A C 1
ATOM 906 O O . ARG A 1 109 ? 8.229 1.034 10.612 1.00 88.94 109 ARG A O 1
ATOM 913 N N . ALA A 1 110 ? 8.035 0.163 12.682 1.00 86.94 110 ALA A N 1
ATOM 914 C CA . ALA A 1 110 ? 9.379 -0.413 12.717 1.00 86.94 110 ALA A CA 1
ATOM 915 C C . ALA A 1 110 ? 9.556 -1.482 11.629 1.00 86.94 110 ALA A C 1
ATOM 917 O O . ALA A 1 110 ? 10.603 -1.557 10.991 1.00 86.94 110 ALA A O 1
ATOM 918 N N . PHE A 1 111 ? 8.505 -2.270 11.387 1.00 91.62 111 PHE A N 1
ATOM 919 C CA . PHE A 1 111 ? 8.489 -3.291 10.350 1.00 91.62 111 PHE A CA 1
ATOM 920 C C . PHE A 1 111 ? 8.567 -2.685 8.943 1.00 91.62 111 PHE A C 1
ATOM 922 O O . PHE A 1 111 ? 9.456 -3.053 8.181 1.00 91.62 111 PHE A O 1
ATOM 929 N N . ILE A 1 112 ? 7.695 -1.718 8.630 1.00 90.44 112 ILE A N 1
ATOM 930 C CA . ILE A 1 112 ? 7.673 -1.008 7.342 1.00 90.44 112 ILE A CA 1
ATOM 931 C C . ILE A 1 112 ? 9.030 -0.350 7.077 1.00 90.44 112 ILE A C 1
ATOM 933 O O . ILE A 1 112 ? 9.615 -0.565 6.022 1.00 90.44 112 ILE A O 1
ATOM 937 N N . GLY A 1 113 ? 9.563 0.397 8.050 1.00 87.94 113 GLY A N 1
ATOM 938 C CA . GLY A 1 113 ? 10.857 1.068 7.905 1.00 87.94 113 GLY A CA 1
ATOM 939 C C . GLY A 1 113 ? 12.004 0.089 7.649 1.00 87.94 113 GLY A C 1
ATOM 940 O O . GLY A 1 113 ? 12.792 0.292 6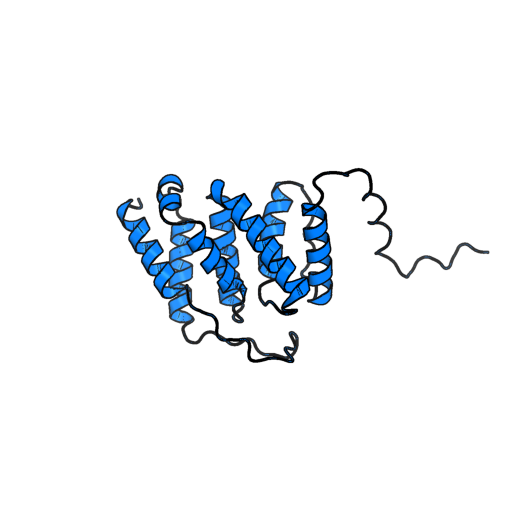.731 1.00 87.94 113 GLY A O 1
ATOM 941 N N . LYS A 1 114 ? 12.065 -1.015 8.407 1.00 87.69 114 LYS A N 1
ATOM 942 C CA . LYS A 1 114 ? 13.071 -2.064 8.194 1.00 87.69 114 LYS A CA 1
ATOM 943 C C . LYS A 1 114 ? 12.936 -2.711 6.815 1.00 87.69 114 LYS A C 1
ATOM 945 O O . LYS A 1 114 ? 13.946 -2.987 6.178 1.00 87.69 114 LYS A O 1
ATOM 950 N N . HIS A 1 115 ? 11.712 -2.974 6.362 1.00 90.19 115 HIS A N 1
ATOM 951 C CA . HIS A 1 115 ? 11.501 -3.654 5.090 1.00 90.19 115 HIS A CA 1
ATOM 952 C C . HIS A 1 115 ? 11.853 -2.768 3.894 1.00 90.19 115 HIS A C 1
ATOM 954 O O . HIS A 1 115 ? 12.571 -3.221 3.009 1.00 90.19 115 HIS A O 1
ATOM 960 N N . ILE A 1 116 ? 11.457 -1.492 3.923 1.00 88.62 116 ILE A N 1
ATOM 961 C CA . ILE A 1 116 ? 11.859 -0.508 2.908 1.00 88.62 116 ILE A CA 1
ATOM 962 C C . ILE A 1 116 ? 13.390 -0.403 2.841 1.00 88.62 116 ILE A C 1
ATOM 964 O O . ILE A 1 116 ? 13.961 -0.437 1.756 1.00 88.62 116 ILE A O 1
ATOM 968 N N . ASN A 1 117 ? 14.075 -0.358 3.989 1.00 85.69 117 ASN A N 1
ATOM 969 C CA . ASN A 1 117 ? 15.540 -0.351 4.012 1.00 85.69 117 ASN A CA 1
ATOM 970 C C . ASN A 1 117 ? 16.138 -1.609 3.374 1.00 85.69 117 ASN A C 1
ATOM 972 O O . ASN A 1 117 ? 17.086 -1.512 2.604 1.00 85.69 117 ASN A O 1
ATOM 976 N N . ASN A 1 118 ? 15.573 -2.786 3.649 1.00 86.75 118 ASN A N 1
ATOM 977 C CA . ASN A 1 118 ? 16.025 -4.023 3.016 1.00 86.75 118 ASN A CA 1
ATOM 978 C C . ASN A 1 118 ? 15.817 -4.006 1.492 1.00 86.75 118 ASN A C 1
ATOM 980 O O . ASN A 1 118 ? 16.687 -4.483 0.770 1.00 86.75 118 ASN A O 1
ATOM 984 N N . MET A 1 119 ? 14.702 -3.455 1.001 1.00 86.94 119 MET A N 1
ATOM 985 C CA . MET A 1 119 ? 14.463 -3.293 -0.439 1.00 86.94 119 MET A CA 1
ATOM 986 C C . MET A 1 119 ? 15.496 -2.356 -1.068 1.00 86.94 119 MET A C 1
ATOM 988 O O . MET A 1 119 ? 16.054 -2.675 -2.110 1.00 86.94 119 MET A O 1
ATOM 992 N N . PHE A 1 120 ? 15.831 -1.252 -0.398 1.00 83.19 120 PHE A N 1
ATOM 993 C CA . PHE A 1 120 ? 16.880 -0.345 -0.855 1.00 83.19 120 PHE A CA 1
ATOM 994 C C . PHE A 1 120 ? 18.271 -0.969 -0.864 1.00 83.19 120 PHE A C 1
ATOM 996 O O . PHE A 1 120 ? 19.030 -0.741 -1.800 1.00 83.19 120 PHE A O 1
ATOM 1003 N N . LEU A 1 121 ? 18.608 -1.769 0.148 1.00 79.81 121 LEU A N 1
ATOM 1004 C CA . LEU A 1 121 ? 19.867 -2.511 0.158 1.00 79.81 121 LEU A CA 1
ATOM 1005 C C . LEU A 1 121 ? 19.931 -3.471 -1.035 1.00 79.81 121 LEU A C 1
ATOM 1007 O O . LEU A 1 121 ? 20.923 -3.471 -1.752 1.00 79.81 121 LEU A O 1
ATOM 1011 N N . ARG A 1 122 ? 18.859 -4.223 -1.307 1.00 81.31 122 ARG A N 1
ATOM 1012 C CA . ARG A 1 122 ? 18.791 -5.095 -2.492 1.00 81.31 122 ARG A CA 1
ATOM 1013 C C . ARG A 1 122 ? 18.901 -4.314 -3.798 1.00 81.31 122 ARG A C 1
ATOM 1015 O O . ARG A 1 122 ? 19.641 -4.717 -4.681 1.00 81.31 122 ARG A O 1
ATOM 1022 N N . PHE A 1 123 ? 18.240 -3.167 -3.901 1.00 79.25 123 PHE A N 1
ATOM 1023 C CA . PHE A 1 123 ? 18.356 -2.299 -5.071 1.00 79.25 123 PHE A CA 1
ATOM 1024 C C . PHE A 1 123 ? 19.800 -1.823 -5.311 1.00 79.25 123 PHE A C 1
ATOM 1026 O O . PHE A 1 123 ? 20.259 -1.825 -6.446 1.00 79.25 123 PHE A O 1
ATOM 1033 N N . VAL A 1 124 ? 20.525 -1.442 -4.252 1.00 77.62 124 VAL A N 1
ATOM 1034 C CA . VAL A 1 124 ? 21.910 -0.948 -4.354 1.00 77.62 124 VAL A CA 1
ATOM 1035 C C . VAL A 1 124 ? 22.917 -2.067 -4.633 1.00 77.62 124 VAL A C 1
ATOM 1037 O O . VAL A 1 124 ? 23.906 -1.822 -5.317 1.00 77.62 124 VAL A O 1
ATOM 1040 N N . TYR A 1 125 ? 22.712 -3.258 -4.065 1.00 76.06 125 TYR A N 1
ATOM 1041 C CA . TYR A 1 125 ? 23.710 -4.334 -4.088 1.00 76.06 125 TYR A CA 1
ATOM 1042 C C . TYR A 1 125 ? 23.404 -5.481 -5.063 1.00 76.06 125 TYR A C 1
ATOM 1044 O O . TYR A 1 125 ? 24.332 -6.210 -5.405 1.00 76.06 125 TYR A O 1
ATOM 1052 N N . GLU A 1 126 ? 22.147 -5.684 -5.472 1.00 77.12 126 GLU A N 1
ATOM 1053 C CA . GLU A 1 126 ? 21.715 -6.873 -6.227 1.00 77.12 126 GLU A CA 1
ATOM 1054 C C . GLU A 1 126 ? 21.079 -6.528 -7.580 1.00 77.12 126 GLU A C 1
ATOM 1056 O O . GLU A 1 126 ? 21.578 -6.966 -8.612 1.00 77.12 126 GLU A O 1
ATOM 1061 N N . THR A 1 127 ? 19.963 -5.793 -7.586 1.00 67.19 127 THR A N 1
ATOM 1062 C CA . THR A 1 127 ? 19.062 -5.755 -8.757 1.00 67.19 127 THR A CA 1
ATOM 1063 C C . THR A 1 127 ? 19.319 -4.578 -9.698 1.00 67.19 127 THR A C 1
ATOM 1065 O O . THR A 1 127 ? 18.881 -4.614 -10.844 1.00 67.19 127 THR A O 1
ATOM 1068 N N . ASP A 1 128 ? 19.993 -3.524 -9.221 1.00 65.81 128 ASP A N 1
ATOM 1069 C CA . ASP A 1 128 ? 20.306 -2.269 -9.927 1.00 65.81 128 ASP A CA 1
ATOM 1070 C C . ASP A 1 128 ? 19.126 -1.503 -10.576 1.00 65.81 128 ASP A C 1
ATOM 1072 O O . ASP A 1 128 ? 19.320 -0.352 -10.981 1.00 65.81 128 ASP A O 1
ATOM 1076 N N . SER A 1 129 ? 17.914 -2.071 -10.586 1.00 71.94 129 SER A N 1
ATOM 1077 C CA . SER A 1 129 ? 16.647 -1.506 -11.060 1.00 71.94 129 SER A CA 1
ATOM 1078 C C . SER A 1 129 ? 15.527 -1.749 -10.033 1.00 71.94 129 SER A C 1
ATOM 1080 O O . SER A 1 129 ? 15.472 -2.794 -9.381 1.00 71.94 129 SER A O 1
ATOM 1082 N N . PHE A 1 130 ? 14.696 -0.726 -9.813 1.00 81.94 130 PHE A N 1
ATOM 1083 C CA . PHE A 1 130 ? 13.477 -0.767 -8.997 1.00 81.94 130 PHE A CA 1
ATOM 1084 C C . PHE A 1 130 ? 12.623 0.455 -9.348 1.00 81.94 130 PHE A C 1
ATOM 1086 O O . PHE A 1 130 ? 13.106 1.587 -9.250 1.00 81.94 130 PHE A O 1
ATOM 1093 N N . ASN A 1 131 ? 11.362 0.254 -9.727 1.00 83.25 131 ASN A N 1
ATOM 1094 C CA . ASN A 1 131 ? 10.529 1.341 -10.263 1.00 83.25 131 ASN A CA 1
ATOM 1095 C C . ASN A 1 131 ? 10.038 2.324 -9.183 1.00 83.25 131 ASN A C 1
ATOM 1097 O O . ASN A 1 131 ? 9.903 3.519 -9.434 1.00 83.25 131 ASN A O 1
ATOM 1101 N N . GLY A 1 132 ? 9.805 1.843 -7.958 1.00 83.62 132 GLY A N 1
ATOM 1102 C CA . GLY A 1 132 ? 9.172 2.612 -6.878 1.00 83.62 132 GLY A CA 1
ATOM 1103 C C . GLY A 1 132 ? 10.113 3.375 -5.940 1.00 83.62 132 GLY A C 1
ATOM 1104 O O . GLY A 1 132 ? 9.719 3.689 -4.811 1.00 83.62 132 GLY A O 1
ATOM 1105 N N . VAL A 1 133 ? 11.380 3.615 -6.320 1.00 84.38 133 VAL A N 1
ATOM 1106 C CA . VAL A 1 133 ? 12.369 4.262 -5.426 1.00 84.38 133 VAL A CA 1
ATOM 1107 C C . VAL A 1 133 ? 11.887 5.647 -4.983 1.00 84.38 133 VAL A C 1
ATOM 1109 O O . VAL A 1 133 ? 11.972 5.977 -3.796 1.00 84.38 133 VAL A O 1
ATOM 1112 N N . GLY A 1 134 ? 11.378 6.455 -5.917 1.00 83.00 134 GLY A N 1
ATOM 1113 C CA . GLY A 1 134 ? 10.966 7.835 -5.654 1.00 83.00 134 GLY A CA 1
ATOM 1114 C C . GLY A 1 134 ? 9.825 7.918 -4.641 1.00 83.00 134 GLY A C 1
ATOM 1115 O O . GLY A 1 134 ? 9.904 8.650 -3.655 1.00 83.00 134 GLY A O 1
ATOM 1116 N N . GLU A 1 135 ? 8.797 7.098 -4.822 1.00 86.81 135 GLU A N 1
ATOM 1117 C CA . GLU A 1 135 ? 7.606 7.062 -3.983 1.00 86.81 135 GLU A CA 1
ATOM 1118 C C . GLU A 1 135 ? 7.928 6.558 -2.570 1.00 86.81 135 GLU A C 1
ATOM 1120 O O . GLU A 1 135 ? 7.454 7.127 -1.581 1.00 86.81 135 GLU A O 1
ATOM 1125 N N . LEU A 1 136 ? 8.780 5.533 -2.440 1.00 86.88 136 LEU A N 1
ATOM 1126 C CA . LEU A 1 136 ? 9.240 5.057 -1.131 1.00 86.88 136 LEU A CA 1
ATOM 1127 C C . LEU A 1 136 ? 10.079 6.116 -0.401 1.00 86.88 136 LEU A C 1
ATOM 1129 O O . LEU A 1 136 ? 9.925 6.297 0.814 1.00 86.88 136 LEU A O 1
ATOM 1133 N N . LEU A 1 137 ? 10.930 6.852 -1.125 1.00 83.94 137 LEU A N 1
ATOM 1134 C CA . LEU A 1 137 ? 11.693 7.971 -0.570 1.00 83.94 137 LEU A CA 1
ATOM 1135 C C . LEU A 1 137 ? 10.784 9.113 -0.103 1.00 83.94 137 LEU A C 1
ATOM 1137 O O . LEU A 1 137 ? 11.026 9.663 0.971 1.00 83.94 137 LEU A O 1
ATOM 1141 N N . GLU A 1 138 ? 9.716 9.440 -0.832 1.00 82.88 138 GLU A N 1
ATOM 1142 C CA . GLU A 1 138 ? 8.725 10.435 -0.397 1.00 82.88 138 GLU A CA 1
ATOM 1143 C C . GLU A 1 138 ? 8.043 10.025 0.912 1.00 82.88 138 GLU A C 1
ATOM 1145 O O . GLU A 1 138 ? 7.866 10.847 1.819 1.00 82.88 138 GLU A O 1
ATOM 1150 N N . ILE A 1 139 ? 7.694 8.744 1.051 1.00 83.50 139 ILE A N 1
ATOM 1151 C CA . ILE A 1 139 ? 7.084 8.216 2.274 1.00 83.50 139 ILE A CA 1
ATOM 1152 C C . ILE A 1 139 ? 8.073 8.327 3.429 1.00 83.50 139 ILE A C 1
ATOM 1154 O O . ILE A 1 139 ? 7.726 8.898 4.464 1.00 83.50 139 ILE A O 1
ATOM 1158 N N . LEU A 1 140 ? 9.317 7.876 3.255 1.00 79.69 140 LEU A N 1
ATOM 1159 C CA . LEU A 1 140 ? 10.357 8.033 4.275 1.00 79.69 140 LEU A CA 1
ATOM 1160 C C . LEU A 1 140 ? 10.634 9.501 4.606 1.00 79.69 140 LEU A C 1
ATOM 1162 O O . LEU A 1 140 ? 10.797 9.834 5.780 1.00 79.69 140 LEU A O 1
ATOM 1166 N N . GLY A 1 141 ? 10.6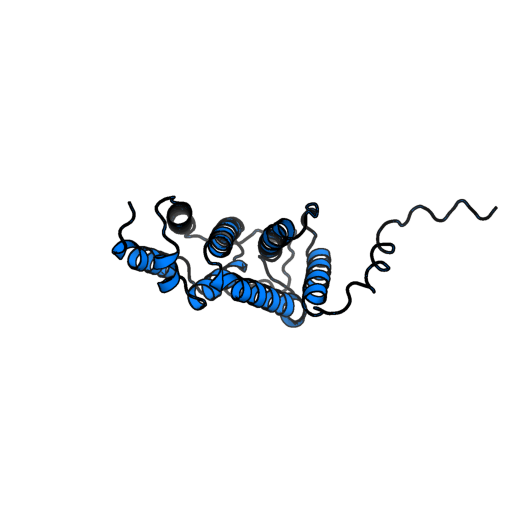36 10.381 3.606 1.00 73.19 141 GLY A N 1
ATOM 1167 C CA . GLY A 1 141 ? 10.768 11.823 3.770 1.00 73.19 141 GLY A CA 1
ATOM 1168 C C . GLY A 1 141 ? 9.633 12.392 4.617 1.00 73.19 141 GLY A C 1
ATOM 1169 O O . GLY A 1 141 ? 9.889 13.098 5.586 1.00 73.19 141 GLY A O 1
ATOM 1170 N N . SER A 1 142 ? 8.383 12.010 4.344 1.00 70.56 142 SER A N 1
ATOM 1171 C CA . SER A 1 142 ? 7.212 12.425 5.133 1.00 70.56 142 SER A CA 1
ATOM 1172 C C . SER A 1 142 ? 7.258 11.920 6.583 1.00 70.56 142 SER A C 1
ATOM 1174 O O . SER A 1 142 ? 6.796 12.598 7.504 1.00 70.56 142 SER A O 1
ATOM 1176 N N . ILE A 1 143 ? 7.858 10.748 6.803 1.00 69.38 143 ILE A N 1
ATOM 1177 C CA . ILE A 1 143 ? 8.031 10.138 8.122 1.00 69.38 143 ILE A CA 1
ATOM 1178 C C . ILE A 1 143 ? 9.132 10.855 8.913 1.00 69.38 143 ILE A C 1
ATOM 1180 O O . ILE A 1 143 ? 8.917 11.208 10.074 1.00 69.38 143 ILE A O 1
ATOM 1184 N N . LYS A 1 144 ? 10.295 11.085 8.289 1.00 62.69 144 LYS A N 1
ATOM 1185 C CA . LYS A 1 144 ? 11.463 11.732 8.907 1.00 62.69 144 LYS A CA 1
ATOM 1186 C C . LYS A 1 144 ? 11.247 13.237 9.109 1.00 62.69 144 LYS A C 1
ATOM 1188 O O . LYS A 1 144 ? 11.611 13.751 10.160 1.00 62.69 144 LYS A O 1
ATOM 1193 N N . ALA A 1 145 ? 10.568 13.925 8.188 1.00 55.12 145 ALA A N 1
ATOM 1194 C CA . ALA A 1 145 ? 10.257 15.356 8.299 1.00 55.12 145 ALA A CA 1
ATOM 1195 C C . ALA A 1 145 ? 9.329 15.683 9.482 1.00 55.12 145 ALA A C 1
ATOM 1197 O O . ALA A 1 145 ? 9.396 16.768 10.054 1.00 55.12 145 ALA A O 1
ATOM 1198 N N . ARG A 1 146 ? 8.479 14.735 9.901 1.00 49.50 146 ARG A N 1
ATOM 1199 C CA . ARG A 1 146 ? 7.683 14.878 11.131 1.00 49.50 146 ARG A CA 1
ATOM 1200 C C . ARG A 1 146 ? 8.534 14.731 12.402 1.00 49.50 146 ARG A C 1
ATOM 1202 O O . ARG A 1 146 ? 8.112 15.195 13.456 1.00 49.50 146 ARG A O 1
ATOM 1209 N N . ALA A 1 147 ? 9.706 14.101 12.315 1.00 48.19 147 ALA A N 1
ATOM 1210 C CA . ALA A 1 147 ? 10.638 13.946 13.430 1.00 48.19 147 ALA A CA 1
ATOM 1211 C C . ALA A 1 147 ? 11.671 15.086 13.509 1.00 48.19 147 ALA A C 1
ATOM 1213 O O . ALA A 1 147 ? 12.116 15.417 14.605 1.00 48.19 147 ALA A O 1
ATOM 1214 N N . GLN A 1 148 ? 12.043 15.697 12.379 1.00 43.72 148 GLN A N 1
ATOM 1215 C CA . GLN A 1 148 ? 12.985 16.818 12.300 1.00 43.72 148 GLN A CA 1
ATOM 1216 C C . GLN A 1 148 ? 12.569 17.735 11.139 1.00 43.72 148 GLN A C 1
ATOM 1218 O O . GLN A 1 148 ? 12.450 17.272 10.008 1.00 43.72 148 GLN A O 1
ATOM 1223 N N . GLY A 1 149 ? 12.322 19.021 11.409 1.00 34.91 149 GLY A N 1
ATOM 1224 C CA . GLY A 1 149 ? 11.870 20.003 10.414 1.00 34.91 149 GLY A CA 1
ATOM 1225 C C . GLY A 1 149 ? 12.928 20.323 9.352 1.00 34.91 149 GLY A C 1
ATOM 1226 O O . GLY A 1 149 ? 13.581 21.358 9.428 1.00 34.91 149 GLY A O 1
ATOM 1227 N N . VAL A 1 150 ? 13.094 19.436 8.369 1.00 39.69 150 VAL A N 1
ATOM 1228 C CA . VAL A 1 150 ? 14.073 19.543 7.273 1.00 39.69 150 VAL A CA 1
ATOM 1229 C C . VAL A 1 150 ? 13.344 19.772 5.93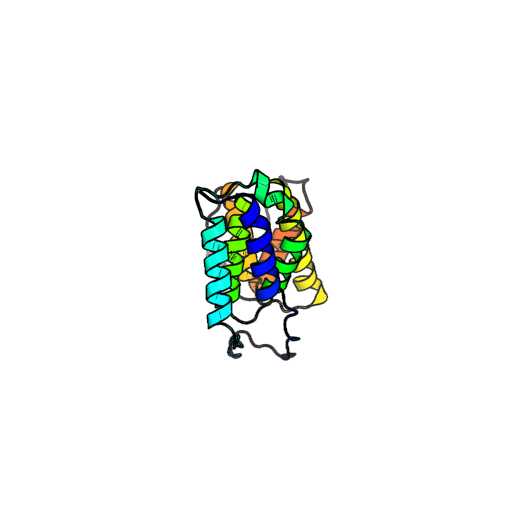3 1.00 39.69 150 VAL A C 1
ATOM 1231 O O . VAL A 1 150 ? 12.288 19.166 5.721 1.00 39.69 150 VAL A O 1
ATOM 1234 N N . PRO A 1 151 ? 13.847 20.634 5.021 1.00 34.34 151 PRO A N 1
ATOM 1235 C CA . PRO A 1 151 ? 13.137 21.001 3.794 1.00 34.34 151 PRO A CA 1
ATOM 1236 C C . PRO A 1 151 ? 13.195 19.899 2.723 1.00 34.34 151 PRO A C 1
ATOM 1238 O O . PRO A 1 151 ? 14.192 19.191 2.596 1.00 34.34 151 PRO A O 1
ATOM 1241 N N . ARG A 1 152 ? 12.124 19.801 1.920 1.00 37.41 152 ARG A N 1
ATOM 1242 C CA . ARG A 1 152 ? 12.002 18.919 0.741 1.00 37.41 152 ARG A CA 1
ATOM 1243 C C . ARG A 1 152 ? 13.100 19.216 -0.290 1.00 37.41 152 ARG A C 1
ATOM 1245 O O . ARG A 1 152 ? 13.232 20.367 -0.697 1.00 37.41 152 ARG A O 1
ATOM 1252 N N . GLN A 1 153 ? 13.799 18.190 -0.775 1.00 42.84 153 GLN A N 1
ATOM 1253 C CA . GLN A 1 153 ? 14.583 18.262 -2.015 1.00 42.84 153 GLN A CA 1
ATOM 1254 C C . GLN A 1 153 ? 13.866 17.489 -3.129 1.00 42.84 153 GLN A C 1
ATOM 1256 O O . GLN A 1 153 ? 13.231 16.467 -2.874 1.00 42.84 153 GLN A O 1
ATOM 1261 N N . SER A 1 154 ? 13.915 18.052 -4.337 1.00 37.75 154 SER A N 1
ATOM 1262 C CA . SER A 1 154 ? 13.318 17.552 -5.579 1.00 37.75 154 SER A CA 1
ATOM 1263 C C . SER A 1 154 ? 13.888 16.195 -5.999 1.00 37.75 154 SER A C 1
ATOM 1265 O O . SER A 1 154 ? 15.053 15.907 -5.736 1.00 37.75 154 SER A O 1
ATOM 1267 N N . THR A 1 155 ? 13.051 15.392 -6.661 1.00 39.41 155 THR A N 1
ATOM 1268 C CA . THR A 1 155 ? 13.324 14.037 -7.169 1.00 39.41 155 THR A CA 1
ATOM 1269 C C . THR A 1 155 ? 14.691 13.933 -7.865 1.00 39.41 155 THR A C 1
ATOM 1271 O O . THR A 1 155 ? 14.887 14.588 -8.890 1.00 39.41 155 THR A O 1
ATOM 1274 N N . PRO A 1 156 ? 15.635 13.136 -7.334 1.00 42.66 156 PRO A N 1
ATOM 1275 C CA . PRO A 1 156 ? 16.930 12.910 -7.966 1.00 42.66 156 PRO A CA 1
ATOM 1276 C C . PRO A 1 156 ? 16.835 11.840 -9.068 1.00 42.66 156 PRO A C 1
ATOM 1278 O O . PRO A 1 156 ? 16.062 10.893 -8.934 1.00 42.66 156 PRO A O 1
ATOM 1281 N N . SER A 1 157 ? 17.654 11.948 -10.121 1.00 42.97 157 SER A N 1
ATOM 1282 C CA . SER A 1 157 ? 17.822 10.892 -11.140 1.00 42.97 157 SER A CA 1
ATOM 1283 C C . SER A 1 157 ? 18.322 9.577 -10.520 1.00 42.97 157 SER A C 1
ATOM 1285 O O . SER A 1 157 ? 18.886 9.591 -9.425 1.00 42.97 157 SER A O 1
ATOM 1287 N N . THR A 1 158 ? 18.167 8.433 -11.198 1.00 46.19 158 THR A N 1
ATOM 1288 C CA . THR A 1 158 ? 18.476 7.077 -10.680 1.00 46.19 158 THR A CA 1
ATOM 1289 C C . THR A 1 158 ? 19.844 6.971 -9.984 1.00 46.19 158 THR A C 1
ATOM 1291 O O . THR A 1 158 ? 19.960 6.373 -8.912 1.00 46.19 158 THR A O 1
ATOM 1294 N N . SER A 1 159 ? 20.876 7.641 -10.508 1.00 39.75 159 SER A N 1
ATOM 1295 C CA . SER A 1 159 ? 22.215 7.704 -9.895 1.00 39.75 159 SER A CA 1
ATOM 1296 C C . SER A 1 159 ? 22.264 8.539 -8.608 1.00 39.75 159 SER A C 1
ATOM 1298 O O . SER A 1 159 ? 22.916 8.159 -7.637 1.00 39.75 159 SER A O 1
ATOM 1300 N N . GLN A 1 160 ? 21.547 9.662 -8.553 1.00 48.00 160 GLN A N 1
ATOM 1301 C CA . GLN A 1 160 ? 21.432 10.485 -7.346 1.00 48.00 160 GLN A CA 1
ATOM 1302 C C . GLN A 1 160 ? 20.506 9.845 -6.297 1.00 48.00 160 GLN A C 1
ATOM 1304 O O . GLN A 1 160 ? 20.708 10.033 -5.093 1.00 48.00 160 GLN A O 1
ATOM 1309 N N . ALA A 1 161 ? 19.522 9.056 -6.737 1.00 50.19 161 ALA A N 1
ATOM 1310 C CA . ALA A 1 161 ? 18.668 8.251 -5.877 1.00 50.19 161 ALA A CA 1
ATOM 1311 C C . ALA A 1 161 ? 19.487 7.151 -5.190 1.00 50.19 161 ALA A C 1
ATOM 1313 O O . ALA A 1 161 ? 19.415 7.042 -3.969 1.00 50.19 161 ALA A O 1
ATOM 1314 N N . LYS A 1 162 ? 20.361 6.435 -5.920 1.00 50.97 162 LYS A N 1
ATOM 1315 C CA . LYS A 1 162 ? 21.326 5.486 -5.329 1.00 50.97 162 LYS A CA 1
ATOM 1316 C C . LYS A 1 162 ? 22.180 6.151 -4.243 1.00 50.97 162 LYS A C 1
ATOM 1318 O O . LYS A 1 162 ? 22.241 5.639 -3.128 1.00 50.97 162 LYS A O 1
ATOM 1323 N N . VAL A 1 163 ? 22.756 7.329 -4.503 1.00 49.78 163 VAL A N 1
ATOM 1324 C CA . VAL A 1 163 ? 23.556 8.068 -3.500 1.00 49.78 163 VAL A CA 1
ATOM 1325 C C . VAL A 1 163 ? 22.709 8.498 -2.294 1.00 49.78 163 VAL A C 1
ATOM 1327 O O . VAL A 1 163 ? 23.114 8.289 -1.153 1.00 49.78 163 VAL A O 1
ATOM 1330 N N . SER A 1 164 ? 21.511 9.042 -2.511 1.00 52.81 164 SER A N 1
ATOM 1331 C CA . SER A 1 164 ? 20.627 9.515 -1.430 1.00 52.81 164 SER A CA 1
ATOM 1332 C C . SER A 1 164 ? 20.088 8.372 -0.564 1.00 52.81 164 SER A C 1
ATOM 1334 O O . SER A 1 164 ? 19.930 8.520 0.654 1.00 52.81 164 SER A O 1
ATOM 1336 N N . VAL A 1 165 ? 19.842 7.215 -1.182 1.00 57.06 165 VAL A N 1
ATOM 1337 C CA . VAL A 1 165 ? 19.448 5.965 -0.530 1.00 57.06 165 VAL A CA 1
ATOM 1338 C C . VAL A 1 165 ? 20.610 5.393 0.282 1.00 57.06 165 VAL A C 1
ATOM 1340 O O . VAL A 1 165 ? 20.421 5.107 1.463 1.00 57.06 165 VAL A O 1
ATOM 1343 N N . VAL A 1 166 ? 21.819 5.306 -0.286 1.00 54.62 166 VAL A N 1
ATOM 1344 C CA . VAL A 1 166 ? 23.035 4.864 0.425 1.00 54.62 166 VAL A CA 1
ATOM 1345 C C . VAL A 1 166 ? 23.319 5.759 1.630 1.00 54.62 166 VAL A C 1
ATOM 1347 O O . VAL A 1 166 ? 23.540 5.254 2.731 1.00 54.62 166 VAL A O 1
ATOM 1350 N N . VAL A 1 167 ? 23.239 7.083 1.469 1.00 53.97 167 VAL A N 1
ATOM 1351 C CA . VAL A 1 167 ? 23.419 8.041 2.570 1.00 53.97 167 VAL A CA 1
ATOM 1352 C C . VAL A 1 167 ? 22.334 7.851 3.637 1.00 53.97 167 VAL A C 1
ATOM 1354 O O . VAL A 1 167 ? 22.647 7.760 4.822 1.00 53.97 167 VAL A O 1
ATOM 1357 N N . SER A 1 168 ? 21.064 7.709 3.245 1.00 52.62 168 SER A N 1
ATOM 1358 C CA . SER A 1 168 ? 19.957 7.482 4.188 1.00 52.62 168 SER A CA 1
ATOM 1359 C C . SER A 1 168 ? 20.049 6.152 4.942 1.00 52.62 168 SER A C 1
ATOM 1361 O O . SER A 1 168 ? 19.667 6.101 6.114 1.00 52.62 168 SER A O 1
ATOM 1363 N N . CYS A 1 169 ? 20.531 5.095 4.286 1.00 45.31 169 CYS A N 1
ATOM 1364 C CA . CYS A 1 169 ? 20.668 3.761 4.861 1.00 45.31 169 CYS A CA 1
ATOM 1365 C C . CYS A 1 169 ? 21.891 3.675 5.792 1.00 45.31 169 CYS A C 1
ATOM 1367 O O . CYS A 1 169 ? 21.778 3.140 6.896 1.00 45.31 169 CYS A O 1
ATOM 1369 N N . SER A 1 170 ? 23.017 4.296 5.415 1.00 37.81 170 SER A N 1
ATOM 1370 C CA . SER A 1 170 ? 24.197 4.440 6.284 1.00 37.81 170 SER A CA 1
ATOM 1371 C C . SER A 1 170 ? 23.879 5.214 7.564 1.00 37.81 170 SER A C 1
ATOM 1373 O O . SER A 1 170 ? 24.258 4.776 8.645 1.00 37.81 170 SER A O 1
ATOM 1375 N N . VAL A 1 171 ? 23.102 6.302 7.476 1.00 48.22 171 VAL A N 1
ATOM 1376 C CA . VAL A 1 171 ? 22.694 7.109 8.645 1.00 48.22 171 VAL A CA 1
ATOM 1377 C C . VAL A 1 171 ? 21.789 6.336 9.621 1.00 48.22 171 VAL A C 1
ATOM 1379 O O . VAL A 1 171 ? 21.754 6.649 10.807 1.00 48.22 171 VAL A O 1
ATOM 1382 N N . GLN A 1 172 ? 21.054 5.314 9.169 1.00 41.31 172 GLN A N 1
ATOM 1383 C CA . GLN A 1 172 ? 20.210 4.489 10.047 1.00 41.31 172 GLN A CA 1
ATOM 1384 C C . GLN A 1 172 ? 20.946 3.303 10.683 1.00 41.31 172 GLN A C 1
ATOM 1386 O O . GLN A 1 172 ? 20.470 2.784 11.692 1.00 41.31 172 GLN A O 1
ATOM 1391 N N . SER A 1 173 ? 22.089 2.881 10.133 1.00 35.84 173 SER A N 1
ATOM 1392 C CA . SER A 1 173 ? 22.886 1.789 10.706 1.00 35.84 173 SER A CA 1
ATOM 1393 C C . SER A 1 173 ? 23.750 2.232 11.894 1.00 35.84 173 SER A C 1
ATOM 1395 O O . SER A 1 173 ? 24.185 1.385 12.673 1.00 35.84 173 SER A O 1
ATOM 1397 N N . THR A 1 174 ? 23.992 3.533 12.066 1.00 36.75 174 THR A N 1
ATOM 1398 C CA . THR A 1 174 ? 24.843 4.086 13.127 1.00 36.75 174 THR A CA 1
ATOM 1399 C C . THR A 1 174 ? 24.024 4.913 14.120 1.00 36.75 174 THR A C 1
ATOM 1401 O O . THR A 1 174 ? 24.037 6.138 14.134 1.00 36.75 174 THR A O 1
ATOM 1404 N N . THR A 1 175 ? 23.323 4.246 15.040 1.00 37.62 175 THR A N 1
ATOM 1405 C CA . THR A 1 175 ? 22.753 4.894 16.243 1.00 37.62 175 THR A CA 1
ATOM 1406 C C . THR A 1 175 ? 23.806 5.300 17.291 1.00 37.62 175 THR A C 1
ATOM 1408 O O . THR A 1 175 ? 23.465 5.518 18.449 1.00 37.62 175 THR A O 1
ATOM 1411 N N . ILE A 1 176 ? 25.079 5.440 16.913 1.00 41.78 176 ILE A N 1
ATOM 1412 C CA . ILE A 1 176 ? 26.143 6.038 17.730 1.00 41.78 176 ILE A CA 1
ATOM 1413 C C . ILE A 1 176 ? 26.991 6.913 16.782 1.00 41.78 176 ILE A C 1
ATOM 1415 O O . ILE A 1 176 ? 27.283 6.478 15.675 1.00 41.78 176 ILE A O 1
ATOM 1419 N N . ASP A 1 177 ? 27.346 8.127 17.224 1.00 36.53 177 ASP A N 1
ATOM 1420 C CA . ASP A 1 177 ? 28.212 9.144 16.576 1.00 36.53 177 ASP A CA 1
ATOM 1421 C C . ASP A 1 177 ? 27.561 10.317 15.820 1.00 36.53 177 ASP A C 1
ATOM 1423 O O . ASP A 1 177 ? 27.847 10.627 14.665 1.00 36.53 177 ASP A O 1
ATOM 1427 N N . TRP A 1 178 ? 26.795 11.110 16.572 1.00 36.22 178 TRP A N 1
ATOM 1428 C CA . TRP A 1 178 ? 26.347 12.460 16.197 1.00 36.22 178 TRP A CA 1
ATOM 1429 C C . TRP A 1 178 ? 27.439 13.558 16.219 1.00 36.22 178 TRP A C 1
ATOM 1431 O O . TRP A 1 178 ? 27.111 14.728 16.042 1.00 36.22 178 TRP A O 1
ATOM 1441 N N . LEU A 1 179 ? 28.729 13.238 16.398 1.00 36.06 179 LEU A N 1
ATOM 1442 C CA . LEU A 1 179 ? 29.810 14.247 16.442 1.00 36.06 179 LEU A CA 1
ATOM 1443 C C . LEU A 1 179 ? 30.757 14.259 15.225 1.00 36.06 179 LEU A C 1
ATOM 1445 O O . LEU A 1 179 ? 31.510 15.217 15.078 1.00 36.06 179 LEU A O 1
ATOM 1449 N N . ALA A 1 180 ? 30.706 13.279 14.313 1.00 42.00 180 ALA A N 1
ATOM 1450 C CA . ALA A 1 180 ? 31.664 13.198 13.194 1.00 42.00 180 ALA A CA 1
ATOM 1451 C C . ALA A 1 180 ? 31.138 13.711 11.834 1.00 42.00 180 ALA A C 1
ATOM 1453 O O . ALA A 1 180 ? 31.923 13.987 10.929 1.00 42.00 180 ALA A O 1
ATOM 1454 N N . HIS A 1 181 ? 29.824 13.888 11.668 1.00 39.25 181 HIS A N 1
ATOM 1455 C CA . HIS A 1 181 ? 29.222 14.199 10.360 1.00 39.25 181 HIS A CA 1
ATOM 1456 C C . HIS A 1 181 ? 28.926 15.686 10.103 1.00 39.25 181 HIS A C 1
ATOM 1458 O O . HIS A 1 181 ? 28.317 16.027 9.092 1.00 39.25 181 HIS A O 1
ATOM 1464 N N . LEU A 1 182 ? 29.419 16.592 10.953 1.00 38.72 182 LEU A N 1
ATOM 1465 C CA . LEU A 1 182 ? 29.408 18.037 10.677 1.00 38.72 182 LEU A CA 1
ATOM 1466 C C . LEU A 1 182 ? 30.479 18.472 9.656 1.00 38.72 182 LEU A C 1
ATOM 1468 O O . LEU A 1 182 ? 30.473 19.623 9.232 1.00 38.72 182 LEU A O 1
ATOM 1472 N N . HIS A 1 183 ? 31.362 17.569 9.214 1.00 38.00 183 HIS A N 1
ATOM 1473 C CA . HIS A 1 183 ? 32.456 17.905 8.293 1.00 38.00 183 HIS A CA 1
ATOM 1474 C C . HIS A 1 183 ? 32.239 17.474 6.830 1.00 38.00 183 HIS A C 1
ATOM 1476 O O . HIS A 1 183 ? 32.987 17.896 5.956 1.00 38.00 183 HIS A O 1
ATOM 1482 N N . TRP A 1 184 ? 31.205 16.677 6.529 1.00 33.28 184 TRP A N 1
ATOM 1483 C CA . TRP A 1 184 ? 30.985 16.137 5.173 1.00 33.28 184 TRP A CA 1
ATOM 1484 C C . TRP A 1 184 ? 29.950 16.896 4.329 1.00 33.28 184 TRP A C 1
ATOM 1486 O O . TRP A 1 184 ? 29.869 16.681 3.124 1.00 33.28 184 TRP A O 1
ATOM 1496 N N . ILE A 1 185 ? 29.197 17.831 4.917 1.00 37.91 185 ILE A N 1
ATOM 1497 C CA . ILE A 1 185 ? 28.204 18.641 4.183 1.00 37.91 185 ILE A CA 1
ATOM 1498 C C . ILE A 1 185 ? 28.850 19.834 3.446 1.00 37.91 185 ILE A C 1
ATOM 1500 O O . ILE A 1 185 ? 28.238 20.406 2.550 1.00 37.91 185 ILE A O 1
ATOM 1504 N N . PHE A 1 186 ? 30.115 20.168 3.724 1.00 33.56 186 PHE A N 1
ATOM 1505 C CA . PHE A 1 186 ? 30.803 21.284 3.058 1.00 33.56 186 PHE A CA 1
ATOM 1506 C C . PHE A 1 186 ? 31.511 20.939 1.736 1.00 33.56 186 PHE A C 1
ATOM 1508 O O . PHE A 1 186 ? 32.003 21.852 1.082 1.00 33.56 186 PHE A O 1
ATOM 1515 N N . PHE A 1 187 ? 31.550 19.674 1.298 1.00 35.91 187 PHE A N 1
ATOM 1516 C CA . PHE A 1 187 ? 32.367 19.281 0.133 1.00 35.91 187 PHE A CA 1
ATOM 1517 C C . PHE A 1 187 ? 31.616 19.011 -1.180 1.00 35.91 187 PHE A C 1
ATOM 1519 O O . PHE A 1 187 ? 32.265 18.690 -2.171 1.00 35.91 187 PHE A O 1
ATOM 1526 N N . PHE A 1 188 ? 30.287 19.166 -1.241 1.00 33.75 188 PHE A N 1
ATOM 1527 C CA . PHE A 1 188 ? 29.517 18.784 -2.441 1.00 33.75 188 PHE A CA 1
ATOM 1528 C C . PHE A 1 188 ? 28.771 19.904 -3.181 1.00 33.75 188 PHE A C 1
ATOM 1530 O O . PHE A 1 188 ? 28.079 19.623 -4.154 1.00 33.75 188 PHE A O 1
ATOM 1537 N N . PHE A 1 189 ? 28.954 21.175 -2.814 1.00 32.69 189 PHE A N 1
ATOM 1538 C CA . PHE A 1 189 ? 28.411 22.300 -3.587 1.00 32.69 189 PHE A CA 1
ATOM 1539 C C . PHE A 1 189 ? 29.437 23.430 -3.726 1.00 32.69 189 PHE A C 1
ATOM 1541 O O . PHE A 1 189 ? 29.511 24.300 -2.866 1.00 32.69 189 PHE A O 1
ATOM 1548 N N . SER A 1 190 ? 30.221 23.406 -4.814 1.00 31.84 190 SER A N 1
ATOM 1549 C CA . SER A 1 190 ? 30.454 24.550 -5.724 1.00 31.84 190 SER A CA 1
ATOM 1550 C C . SER A 1 190 ? 31.748 24.374 -6.547 1.00 31.84 190 SER A C 1
ATOM 1552 O O . SER A 1 190 ? 32.837 24.465 -5.983 1.00 31.84 190 SER A O 1
ATOM 1554 N N . PRO A 1 191 ? 31.682 24.192 -7.882 1.00 40.53 191 PRO A N 1
ATOM 1555 C CA . PRO A 1 191 ? 32.867 24.247 -8.747 1.00 40.53 191 PRO A CA 1
ATOM 1556 C C . PRO A 1 191 ? 33.299 25.665 -9.181 1.00 40.53 191 PRO A C 1
ATOM 1558 O O . PRO A 1 191 ? 34.101 25.776 -10.101 1.00 40.53 191 PRO A O 1
ATOM 1561 N N . LEU A 1 192 ? 32.785 26.760 -8.596 1.00 39.25 192 LEU A N 1
ATOM 1562 C CA . LEU A 1 192 ? 32.932 28.106 -9.196 1.00 39.25 192 LEU A CA 1
ATOM 1563 C C . LEU A 1 192 ? 33.450 29.233 -8.282 1.00 39.25 192 LEU A C 1
ATOM 1565 O O . LEU A 1 192 ? 33.239 30.403 -8.586 1.00 39.25 192 LEU A O 1
ATOM 1569 N N . LEU A 1 193 ? 34.174 28.941 -7.196 1.00 40.19 193 LEU A N 1
ATOM 1570 C CA . LEU A 1 193 ? 34.736 30.005 -6.340 1.00 40.19 193 LEU A CA 1
ATOM 1571 C C . LEU A 1 193 ? 36.106 29.661 -5.730 1.00 40.19 193 LEU A C 1
ATOM 1573 O O . LEU A 1 193 ? 36.324 29.811 -4.536 1.00 40.19 193 LEU A O 1
ATOM 1577 N N . ILE A 1 194 ? 37.059 29.224 -6.560 1.00 42.59 194 ILE A N 1
ATOM 1578 C CA . ILE A 1 194 ? 38.494 29.206 -6.208 1.00 42.59 194 ILE A CA 1
ATOM 1579 C C . ILE A 1 194 ? 39.307 29.698 -7.414 1.00 42.59 194 ILE A C 1
ATOM 1581 O O . ILE A 1 194 ? 40.056 28.953 -8.029 1.00 42.59 194 ILE A O 1
ATOM 1585 N N . PHE A 1 195 ? 39.110 30.957 -7.805 1.00 34.94 195 PHE A N 1
ATOM 1586 C CA . PHE A 1 195 ? 40.016 31.683 -8.706 1.00 34.94 195 PHE A CA 1
ATOM 1587 C C . PHE A 1 195 ? 39.872 33.198 -8.479 1.00 34.94 195 PHE A C 1
ATOM 1589 O O . PHE A 1 195 ? 39.493 33.931 -9.378 1.00 34.94 195 PHE A O 1
ATOM 1596 N N . SER A 1 196 ? 40.101 33.685 -7.251 1.00 38.34 196 SER A N 1
ATOM 1597 C CA . SER A 1 196 ? 40.374 35.119 -7.007 1.00 38.34 196 SER A CA 1
ATOM 1598 C C . SER A 1 196 ? 40.865 35.394 -5.579 1.00 38.34 196 SER A C 1
ATOM 1600 O O . SER A 1 196 ? 40.288 36.222 -4.883 1.00 38.34 196 SER A O 1
ATOM 1602 N N . LEU A 1 197 ? 41.904 34.697 -5.113 1.00 40.22 197 LEU A N 1
ATOM 1603 C CA . LEU A 1 197 ? 42.720 35.146 -3.970 1.00 40.22 197 LEU A CA 1
ATOM 1604 C C . LEU A 1 197 ? 44.058 34.396 -3.966 1.00 40.22 197 LEU A C 1
ATOM 1606 O O . LEU A 1 197 ? 44.392 33.638 -3.064 1.00 40.22 197 LEU A O 1
ATOM 1610 N N . CYS A 1 198 ? 44.802 34.588 -5.052 1.00 38.94 198 CYS A N 1
ATOM 1611 C CA . CYS A 1 198 ? 46.249 34.420 -5.070 1.00 38.94 198 CYS A CA 1
ATOM 1612 C C . CYS A 1 198 ? 46.837 35.393 -6.104 1.00 38.94 198 CYS A C 1
ATOM 1614 O O . CYS A 1 198 ? 47.401 34.983 -7.114 1.00 38.94 198 CYS A O 1
ATOM 1616 N N . MET A 1 199 ? 46.613 36.688 -5.867 1.00 35.28 199 MET A N 1
ATOM 1617 C CA . MET A 1 199 ? 47.523 37.786 -6.199 1.00 35.28 199 MET A CA 1
ATOM 1618 C C . MET A 1 199 ? 47.213 38.972 -5.288 1.00 35.28 199 MET A C 1
ATOM 1620 O O . MET A 1 199 ? 46.008 39.174 -5.010 1.00 35.28 199 MET A O 1
#

Radius of gyration: 20.25 Å; chains: 1; bounding box: 68×49×41 Å

Sequence (199 aa):
MIVETIYPAVIKMVGKNIFRVLPPSENCEFDPEEDEPTLEASWPHLQLVYELFLRFLESPDFQASIGKEYIDQRFVLKLLDLFDSEDPRERDFLKTVLHRIYGKFLGLRAFIGKHINNMFLRFVYETDSFNGVGELLEILGSIKARAQGVPRQSTPSTSQAKVSVVVSCSVQSTTIDWLAHLHWIFFFFSPLLIFSLCM

InterPro domains:
  IPR002554 Protein phosphatase 2A, regulatory B subunit, B56 [PF01603] (3-146)
  IPR002554 Protein phosphatase 2A, regulatory B subunit, B56 [PTHR10257] (3-144)
  IPR011989 Armadillo-like helical [G3DSA:1.25.10.10] (1-164)
  IPR016024 Armadillo-type fold [SSF48371] (2-146)

Secondary structure (DSSP, 8-state):
---TTHHHHHHHHHHHHH--PPPP---TT--TTTPPP---TTHHHHHHHHHHHHHHHH-TT--HHHHTTTS-HHHHHHHHHGGG-S-HHHHHHHHHHHHHHHHH-GGGHHHHHHHHHHHHHHIIIIIS--TTHHHHHHHHHHHHHTTS---------HHHHHHHHHHHHHHHH-SS-TTSTTSSTTSSS-SS--SSS--

Foldseek 3Di:
DDDLVVLQVLLVVLCVPQQDDDDPDPDPPDDPVPDDQDDDPCCVVNVVSLVVLLCQLPDPPDDLVSNDVRCDLVVVVSLVSCLQHSHVVSNVSSLSNVLSCCVSPVPCVVVNVVVLLVVLVCCLPPDVDGNRLQSSVVSVCVVVCVVPVDDDDDDDDSVVSNVVSVVVSVVVVDPDDPPPPPPPVPPDDDPPPDDPPDD